Protein AF-A0A1W9XC74-F1 (afdb_monomer)

Foldseek 3Di:
DAEDPWQEEEEAALPQPDDPDPPDPSHSVVRVVVVVVCVVVPVVVHHRYYYDYFDFDDLVLQLVQADEVVGDVVADDRLLRRQLSQLLVQLVCCLVVVTVYYDYHGPDAALQAANYADYDDPSHRHHSNSSNVVCCCVPPVPLDDDDDDPPPDDSVRNCNRCLPPDDPDQDALQVLLVVLLVVQDPDDDDDDDCSDVQHVVLVVVSNVCSNVVHDSVPRGTVPDDD

Secondary structure (DSSP, 8-state):
--EEEEEEEEEEE--TT--S-TT-SS-THHHHHHHHHHHHTTGGGSEEEEEE---PPPHHHHHHH-EESS-HHHH--HHHHHHHHHHHHHHHHHHTTS-SEEEEEESS--TT--SEESS-BTTBSS-HHHHHHHHHHHHH----------SSS--HHHHHHHTTS-------HHHHHHHHHHH--S-------TT-TTTHHHHHHHHHHHHTT---TT---TT---

Mean predicted aligned error: 8.16 Å

Solvent-accessible surface area (backbone atoms only — not comparable to full-atom values): 12800 Å² tot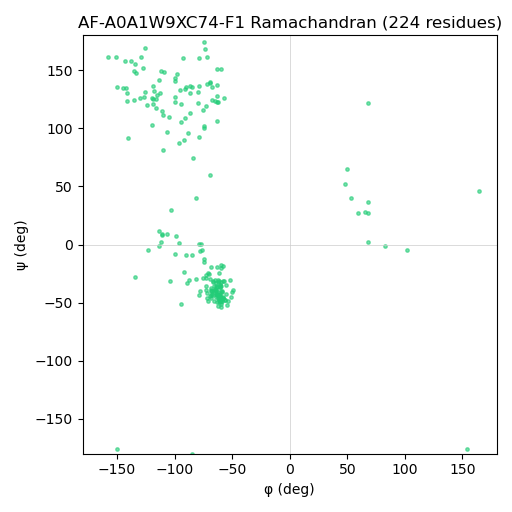al; per-residue (Å²): 132,59,66,50,96,54,32,32,34,36,22,72,36,45,31,90,92,56,65,91,45,101,83,42,90,72,44,39,62,71,45,45,56,52,53,50,49,44,55,75,72,41,50,73,71,25,48,44,42,44,82,49,77,53,40,70,54,54,74,66,47,49,52,74,58,34,53,39,50,89,36,62,71,80,50,50,54,73,42,46,33,35,18,25,8,17,39,31,41,37,54,47,35,38,76,72,64,76,20,77,40,59,45,58,51,51,25,58,52,17,47,39,16,38,34,68,24,78,48,71,35,91,76,2,46,50,31,27,66,55,32,24,49,56,48,41,31,73,77,69,65,54,85,80,82,88,84,85,83,80,63,96,61,64,47,57,6,50,42,61,60,47,54,80,58,86,82,88,70,91,77,52,16,44,59,50,13,50,52,41,47,73,67,63,58,96,73,87,82,89,64,85,78,80,66,50,77,79,38,47,72,32,32,53,49,15,37,52,26,24,68,70,73,41,91,40,90,82,52,62,37,86,92,64,80,134

pLDDT: mean 84.79, std 13.89, range [42.16, 98.19]

Sequence (226 aa):
MINAKYKTGLVFFPAFDWAISPTHPEREERLLYTQDQVSEEGLFDIEGITEFKPDLVLVQDIRRVHFCVPDVWDVTTESHFISAGGAKTIGMAVMDKQVDRGFALVRPPGHHAMRMVHGARGFCNINIEAVMIEFLRTAYGVDRVAIVDTDCHHGDGTQDIYWHDPDDMNFSAQGYAELTALLKPDIAVLEGGYAIEGALPYVNLGIILAMAGIDYSQVREPGYDP

Structure (mmCIF, N/CA/C/O backbone):
data_AF-A0A1W9XC74-F1
#
_entry.id   AF-A0A1W9XC74-F1
#
loop_
_atom_site.group_PDB
_atom_site.id
_atom_site.type_symbol
_atom_site.label_atom_id
_atom_site.label_alt_id
_atom_site.label_comp_id
_atom_site.label_asym_id
_atom_site.label_entity_id
_atom_site.label_seq_id
_atom_site.pdbx_PDB_ins_code
_atom_site.Cartn_x
_atom_site.Cartn_y
_atom_site.Cartn_z
_atom_site.occupancy
_atom_site.B_iso_or_equiv
_atom_site.auth_seq_id
_atom_site.auth_comp_id
_atom_site.auth_asym_id
_atom_site.auth_atom_id
_atom_site.pdbx_PDB_model_num
ATOM 1 N N . MET A 1 1 ? -1.135 -6.974 31.571 1.00 70.00 1 MET A N 1
ATOM 2 C CA . MET A 1 1 ? -0.756 -6.964 30.148 1.00 70.00 1 MET A CA 1
ATOM 3 C C . MET A 1 1 ? -1.727 -6.046 29.436 1.00 70.00 1 MET A C 1
ATOM 5 O O . MET A 1 1 ? -2.887 -6.001 29.836 1.00 70.00 1 MET A O 1
ATOM 9 N N . ILE A 1 2 ? -1.223 -5.216 28.525 1.00 89.38 2 ILE A N 1
ATOM 10 C CA . ILE A 1 2 ? -2.065 -4.354 27.692 1.00 89.38 2 ILE A CA 1
ATOM 11 C C . ILE A 1 2 ? -2.606 -5.244 26.578 1.00 89.38 2 ILE A C 1
ATOM 13 O O . ILE A 1 2 ? -1.832 -5.968 25.956 1.00 89.38 2 ILE A O 1
ATOM 17 N N . ASN A 1 3 ? -3.915 -5.188 26.345 1.00 92.19 3 ASN A N 1
ATOM 18 C CA . ASN A 1 3 ? -4.571 -5.991 25.320 1.00 92.19 3 ASN A CA 1
ATOM 19 C C . ASN A 1 3 ? -5.128 -5.052 24.254 1.00 92.19 3 ASN A C 1
ATOM 21 O O . ASN A 1 3 ? -5.839 -4.091 24.568 1.00 92.19 3 ASN A O 1
ATOM 25 N N . ALA A 1 4 ? -4.805 -5.325 22.994 1.00 91.25 4 ALA A N 1
ATOM 26 C CA . ALA A 1 4 ? -5.335 -4.577 21.872 1.00 91.25 4 ALA A CA 1
ATOM 27 C C . ALA A 1 4 ? -6.843 -4.834 21.739 1.00 91.25 4 ALA A C 1
ATOM 29 O O . ALA A 1 4 ? -7.310 -5.970 21.801 1.00 91.25 4 ALA A O 1
ATOM 30 N N . LYS A 1 5 ? -7.622 -3.768 21.516 1.00 93.25 5 LYS A N 1
ATOM 31 C CA . LYS A 1 5 ? -9.067 -3.883 21.245 1.00 93.25 5 LYS A CA 1
ATOM 32 C C . LYS A 1 5 ? -9.351 -4.678 19.963 1.00 93.25 5 LYS A C 1
ATOM 34 O O . LYS A 1 5 ? -10.380 -5.338 19.880 1.00 93.25 5 LYS A O 1
ATOM 39 N N . TYR A 1 6 ? -8.458 -4.571 18.982 1.00 92.62 6 TYR A N 1
ATOM 40 C CA . TYR A 1 6 ? -8.528 -5.259 17.698 1.00 92.62 6 TYR A CA 1
ATOM 41 C C . TYR A 1 6 ? -7.233 -6.030 17.488 1.00 92.62 6 TYR A C 1
ATOM 43 O O . TYR A 1 6 ? -6.149 -5.455 17.636 1.00 92.62 6 TYR A O 1
ATOM 51 N N . LYS A 1 7 ? -7.340 -7.303 17.109 1.00 94.81 7 LYS A N 1
ATOM 52 C CA . LYS A 1 7 ? -6.177 -8.092 16.711 1.00 94.81 7 LYS A CA 1
ATOM 53 C C . LYS A 1 7 ? -5.556 -7.449 15.478 1.00 94.81 7 LYS A C 1
ATOM 55 O O . LYS A 1 7 ? -6.249 -7.255 14.482 1.00 94.81 7 LYS A O 1
ATOM 60 N N . THR A 1 8 ? -4.283 -7.091 15.554 1.00 95.44 8 THR A N 1
ATOM 61 C CA . THR A 1 8 ? -3.596 -6.312 14.524 1.00 95.44 8 THR A CA 1
ATOM 62 C C . THR A 1 8 ? -2.365 -7.061 14.034 1.00 95.44 8 THR A C 1
ATOM 64 O O . THR A 1 8 ? -1.467 -7.370 14.815 1.00 95.44 8 THR A O 1
ATOM 67 N N . GLY A 1 9 ? -2.336 -7.358 12.737 1.00 94.44 9 GLY A N 1
ATOM 68 C CA . GLY A 1 9 ? -1.195 -7.974 12.067 1.00 94.44 9 GLY A CA 1
ATOM 69 C C . GLY A 1 9 ? -0.237 -6.926 11.517 1.00 94.44 9 GLY A C 1
ATOM 70 O O . GLY A 1 9 ? -0.678 -5.962 10.897 1.00 94.44 9 GLY A O 1
ATOM 71 N N . LEU A 1 10 ? 1.064 -7.119 11.705 1.00 95.81 10 LEU A N 1
ATOM 72 C CA . LEU A 1 10 ? 2.104 -6.267 11.133 1.00 95.81 10 LEU A CA 1
ATOM 73 C C . LEU A 1 10 ? 2.994 -7.089 10.203 1.00 95.81 10 LEU A C 1
ATOM 75 O O . LEU A 1 10 ? 3.395 -8.192 10.561 1.00 95.81 10 LEU A O 1
ATOM 79 N N . VAL A 1 11 ? 3.336 -6.555 9.035 1.00 94.62 11 VAL A N 1
ATOM 80 C CA . VAL A 1 11 ? 4.409 -7.093 8.185 1.00 94.62 11 VAL A CA 1
ATOM 81 C C . VAL A 1 11 ? 5.483 -6.031 8.050 1.00 94.62 11 VAL A C 1
ATOM 83 O O . VAL A 1 11 ? 5.168 -4.888 7.735 1.00 94.62 11 VAL A O 1
ATOM 86 N N . PHE A 1 12 ? 6.740 -6.423 8.244 1.00 92.88 12 PHE A N 1
ATOM 87 C CA . PHE A 1 12 ? 7.902 -5.573 8.007 1.00 92.88 12 PHE A CA 1
ATOM 88 C C . PHE A 1 12 ? 8.750 -6.164 6.889 1.00 92.88 12 PHE A C 1
ATOM 90 O O . PHE A 1 12 ? 9.182 -7.316 6.965 1.00 92.88 12 PHE A O 1
ATOM 97 N N . PHE A 1 13 ? 9.019 -5.363 5.866 1.00 93.19 13 PHE A N 1
ATOM 98 C CA . PHE A 1 13 ? 9.987 -5.704 4.836 1.00 93.19 13 PHE A CA 1
ATOM 99 C C . PHE A 1 13 ? 10.792 -4.465 4.424 1.00 93.19 13 PHE A C 1
ATOM 101 O O . PHE A 1 13 ? 10.378 -3.724 3.532 1.00 93.19 13 PHE A O 1
ATOM 108 N N . PRO A 1 14 ? 11.948 -4.223 5.066 1.00 86.44 14 PRO A N 1
ATOM 109 C CA . PRO A 1 14 ? 12.777 -3.061 4.785 1.00 86.44 14 PRO A CA 1
ATOM 110 C C . PRO A 1 14 ? 13.590 -3.173 3.494 1.00 86.44 14 PRO A C 1
ATOM 112 O O . PRO A 1 14 ? 14.225 -2.187 3.171 1.00 86.44 14 PRO A O 1
ATOM 115 N N . ALA A 1 15 ? 13.591 -4.296 2.760 1.00 86.12 15 ALA A N 1
ATOM 116 C CA . ALA A 1 15 ? 14.306 -4.469 1.482 1.00 86.12 15 ALA A CA 1
ATOM 117 C C . ALA A 1 15 ? 15.791 -4.041 1.492 1.00 86.12 15 ALA A C 1
ATOM 119 O O . ALA A 1 15 ? 16.183 -3.109 0.791 1.00 86.12 15 ALA A O 1
ATOM 120 N N . PHE A 1 16 ? 16.626 -4.729 2.278 1.00 81.12 16 PHE A N 1
ATOM 121 C CA . PHE A 1 16 ? 18.070 -4.446 2.393 1.00 81.12 16 PHE A CA 1
ATOM 122 C C . PHE A 1 16 ? 18.867 -4.636 1.091 1.00 81.12 16 PHE A C 1
ATOM 124 O O . PHE A 1 16 ? 19.996 -4.173 0.973 1.00 81.12 16 PHE A O 1
ATOM 131 N N . ASP A 1 17 ? 18.314 -5.377 0.137 1.00 81.06 17 ASP A N 1
ATOM 132 C CA . ASP A 1 17 ? 18.935 -5.718 -1.141 1.00 81.06 17 ASP A CA 1
ATOM 133 C C . ASP A 1 17 ? 18.512 -4.781 -2.284 1.00 81.06 17 ASP A C 1
ATOM 135 O O . ASP A 1 17 ? 18.956 -4.949 -3.422 1.00 81.06 17 ASP A O 1
ATOM 139 N N . TRP A 1 18 ? 17.682 -3.777 -1.992 1.00 86.75 18 TRP A N 1
ATOM 140 C CA . TRP A 1 18 ? 17.203 -2.808 -2.968 1.00 86.75 18 TRP A CA 1
ATOM 141 C C . TRP A 1 18 ? 17.616 -1.390 -2.594 1.00 86.75 18 TRP A C 1
ATOM 143 O O . TRP A 1 18 ? 17.295 -0.875 -1.523 1.00 86.75 18 TRP A O 1
ATOM 153 N N . ALA A 1 19 ? 18.271 -0.727 -3.543 1.00 86.25 19 ALA A N 1
ATOM 154 C CA . ALA A 1 19 ? 18.540 0.698 -3.503 1.00 86.25 19 ALA A CA 1
ATOM 155 C C . ALA A 1 19 ? 18.592 1.244 -4.933 1.00 86.25 19 ALA A C 1
ATOM 157 O O . ALA A 1 19 ? 19.239 0.662 -5.804 1.00 86.25 19 ALA A O 1
ATOM 158 N N . ILE A 1 20 ? 17.950 2.391 -5.173 1.00 83.69 20 ILE A N 1
ATOM 159 C CA . ILE A 1 20 ? 18.051 3.102 -6.460 1.00 83.69 20 ILE A CA 1
ATOM 160 C C . ILE A 1 20 ? 19.466 3.675 -6.631 1.00 83.69 20 ILE A C 1
ATOM 162 O O . ILE A 1 20 ? 20.072 3.572 -7.696 1.00 83.69 20 ILE A O 1
ATOM 166 N N . SER A 1 21 ? 20.002 4.284 -5.571 1.00 86.19 21 SER A N 1
ATOM 167 C CA . SER A 1 21 ? 21.399 4.709 -5.466 1.00 86.19 21 SER A CA 1
ATOM 168 C C . SER A 1 21 ? 21.799 4.859 -3.990 1.00 86.19 21 SER A C 1
ATOM 170 O O . SER A 1 21 ? 20.916 5.010 -3.143 1.00 86.19 21 SER A O 1
ATOM 172 N N . PRO A 1 22 ? 23.105 4.874 -3.651 1.00 85.25 22 PRO A N 1
ATOM 173 C CA . PRO A 1 22 ? 23.558 4.942 -2.254 1.00 85.25 22 PRO A CA 1
ATOM 174 C C . PRO A 1 22 ? 23.107 6.185 -1.471 1.00 85.25 22 PRO A C 1
ATOM 176 O O . PRO A 1 22 ? 23.146 6.186 -0.247 1.00 85.25 22 PRO A O 1
ATOM 179 N N . THR A 1 23 ? 22.723 7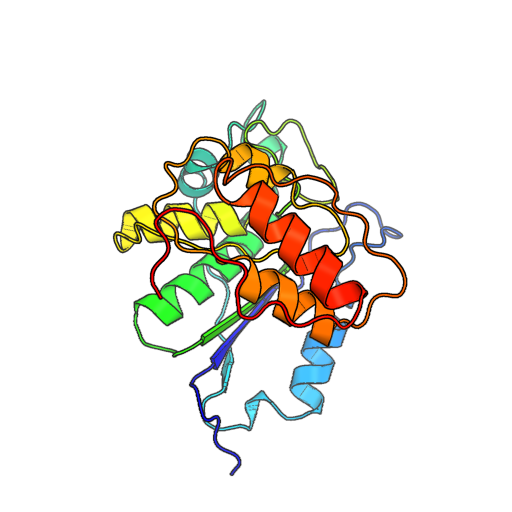.265 -2.157 1.00 88.06 23 THR A N 1
ATOM 180 C CA . THR A 1 23 ? 22.282 8.527 -1.536 1.00 88.06 23 THR A CA 1
ATOM 181 C C . THR A 1 23 ? 20.806 8.819 -1.795 1.00 88.06 23 THR A C 1
ATOM 183 O O . THR A 1 23 ? 20.360 9.951 -1.607 1.00 88.06 23 THR A O 1
ATOM 186 N N . HIS A 1 24 ? 20.061 7.844 -2.311 1.00 90.44 24 HIS A N 1
ATOM 187 C CA . HIS A 1 24 ? 18.660 8.023 -2.650 1.00 90.44 24 HIS A CA 1
ATOM 188 C C . HIS A 1 24 ? 17.808 8.180 -1.371 1.00 90.44 24 HIS A C 1
ATOM 190 O O . HIS A 1 24 ? 18.064 7.485 -0.388 1.00 90.44 24 HIS A O 1
ATOM 196 N N . PRO A 1 25 ? 16.798 9.075 -1.339 1.00 88.62 25 PRO A N 1
ATOM 197 C CA . PRO A 1 25 ? 15.960 9.264 -0.150 1.00 88.62 25 PRO A CA 1
ATOM 198 C C . PRO A 1 25 ? 15.119 8.028 0.199 1.00 88.62 25 PRO A C 1
ATOM 200 O O . PRO A 1 25 ? 14.843 7.791 1.370 1.00 88.62 25 PRO A O 1
ATOM 203 N N . GLU A 1 26 ? 14.726 7.236 -0.801 1.00 87.75 26 GLU A N 1
ATOM 204 C CA . GLU A 1 26 ? 14.087 5.925 -0.624 1.00 87.75 26 GLU A CA 1
ATOM 205 C C . GLU A 1 26 ? 15.171 4.873 -0.297 1.00 87.75 26 GLU A C 1
ATOM 207 O O . GLU A 1 26 ? 15.799 4.339 -1.213 1.00 87.75 26 GLU A O 1
ATOM 212 N N . ARG A 1 27 ? 15.432 4.645 0.998 1.00 88.88 27 ARG A N 1
ATOM 213 C CA . ARG A 1 27 ? 16.508 3.791 1.549 1.00 88.88 27 ARG A CA 1
ATOM 214 C C . ARG A 1 27 ? 16.016 2.947 2.731 1.00 88.88 27 ARG A C 1
ATOM 216 O O . ARG A 1 27 ? 15.013 3.317 3.351 1.00 88.88 27 ARG A O 1
ATOM 223 N N . GLU A 1 28 ? 16.689 1.836 3.050 1.00 85.44 28 GLU A N 1
ATOM 224 C CA . GLU A 1 28 ? 16.195 0.858 4.038 1.00 85.44 28 GLU A CA 1
ATOM 225 C C . GLU A 1 28 ? 15.952 1.439 5.429 1.00 85.44 28 GLU A C 1
ATOM 227 O O . GLU A 1 28 ? 15.006 1.039 6.113 1.00 85.44 28 GLU A O 1
ATOM 232 N N . GLU A 1 29 ? 16.725 2.449 5.826 1.00 87.38 29 GLU A N 1
ATOM 233 C CA . GLU A 1 29 ? 16.638 3.043 7.153 1.00 87.38 29 GLU A CA 1
ATOM 234 C C . GLU A 1 29 ? 15.269 3.669 7.431 1.00 87.38 29 GLU A C 1
ATOM 236 O O . GLU A 1 29 ? 14.851 3.724 8.584 1.00 87.38 29 GLU A O 1
ATOM 241 N N . ARG A 1 30 ? 14.518 4.066 6.391 1.00 83.44 30 ARG A N 1
ATOM 242 C CA . ARG A 1 30 ? 13.142 4.566 6.546 1.00 83.44 30 ARG A CA 1
ATOM 243 C C . ARG A 1 30 ? 12.250 3.572 7.291 1.00 83.44 30 ARG A C 1
ATOM 245 O O . ARG A 1 30 ? 11.471 3.981 8.149 1.00 83.44 30 ARG A O 1
ATOM 252 N N . LEU A 1 31 ? 12.366 2.283 6.966 1.00 85.81 31 LEU A N 1
ATOM 253 C CA . LEU A 1 31 ? 11.579 1.227 7.602 1.00 85.81 31 LEU A CA 1
ATOM 254 C C . LEU A 1 31 ? 12.267 0.661 8.837 1.00 85.81 31 LEU A C 1
ATOM 256 O O . LEU A 1 31 ? 11.568 0.331 9.792 1.00 85.81 31 LEU A O 1
ATOM 260 N N . LEU A 1 32 ? 13.603 0.598 8.855 1.00 86.06 32 LEU A N 1
ATOM 261 C CA . LEU A 1 32 ? 14.338 0.125 10.032 1.00 86.06 32 LEU A CA 1
ATOM 262 C C . LEU A 1 32 ? 14.068 1.002 11.248 1.00 86.06 32 LEU A C 1
ATOM 264 O O . LEU A 1 32 ? 13.723 0.471 12.292 1.00 86.06 32 LEU A O 1
ATOM 268 N N . TYR A 1 33 ? 14.080 2.330 11.098 1.00 87.25 33 TYR A N 1
ATOM 269 C CA . TYR A 1 33 ? 13.757 3.223 12.213 1.00 87.25 33 TYR A CA 1
ATOM 270 C C . TYR A 1 33 ? 12.338 3.009 12.745 1.00 87.25 33 TYR A C 1
ATOM 272 O O . TYR A 1 33 ? 12.108 3.104 13.945 1.00 87.25 33 TYR A O 1
ATOM 280 N N . THR A 1 34 ? 11.381 2.685 11.872 1.00 85.31 34 THR A N 1
ATOM 281 C CA . THR A 1 34 ? 10.015 2.369 12.313 1.00 85.31 34 THR A CA 1
ATOM 282 C C . THR A 1 34 ? 9.958 1.009 13.006 1.00 85.31 34 THR A C 1
ATOM 284 O O . THR A 1 34 ? 9.295 0.881 14.030 1.00 85.31 34 THR A O 1
ATOM 287 N N . GLN A 1 35 ? 10.653 -0.003 12.485 1.00 88.00 35 GLN A N 1
ATOM 288 C CA . GLN A 1 35 ? 10.718 -1.328 13.101 1.00 88.00 35 GLN A CA 1
ATOM 289 C C . GLN A 1 35 ? 11.391 -1.288 14.480 1.00 88.00 35 GLN A C 1
ATOM 291 O O . GLN A 1 35 ? 10.886 -1.903 15.424 1.00 88.00 35 GLN A O 1
ATOM 296 N N . ASP A 1 36 ? 12.484 -0.535 14.602 1.00 89.12 36 ASP A N 1
ATOM 297 C CA . ASP A 1 36 ? 13.186 -0.302 15.861 1.00 89.12 36 ASP A CA 1
ATO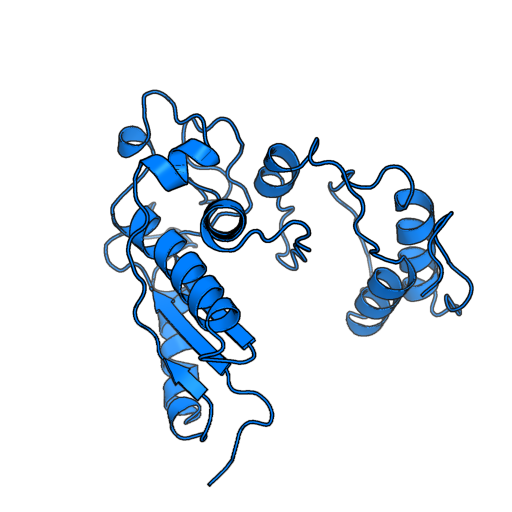M 298 C C . ASP A 1 36 ? 12.258 0.406 16.849 1.00 89.12 36 ASP A C 1
ATOM 300 O O . ASP A 1 36 ? 12.044 -0.110 17.940 1.00 89.12 36 ASP A O 1
ATOM 304 N N . GLN A 1 37 ? 11.589 1.492 16.441 1.00 91.69 37 GLN A N 1
ATOM 305 C CA . GLN A 1 37 ? 10.632 2.199 17.298 1.00 91.69 37 GLN A CA 1
ATOM 306 C C . GLN A 1 37 ? 9.493 1.285 17.777 1.00 91.69 37 GLN A C 1
ATOM 308 O O . GLN A 1 37 ? 9.151 1.288 18.955 1.00 91.69 37 GLN A O 1
ATOM 313 N N . VAL A 1 38 ? 8.900 0.482 16.887 1.00 90.12 38 VAL A N 1
ATOM 314 C CA . VAL A 1 38 ? 7.829 -0.471 17.243 1.00 90.12 38 VAL A CA 1
ATOM 315 C C . VAL A 1 38 ? 8.323 -1.476 18.287 1.00 90.12 38 VAL A C 1
ATOM 317 O O . VAL A 1 38 ? 7.590 -1.812 19.220 1.00 90.12 38 VAL A O 1
ATOM 320 N N . SER A 1 39 ? 9.563 -1.941 18.143 1.00 90.00 39 SER A N 1
ATOM 321 C CA . SER A 1 39 ? 10.177 -2.893 19.068 1.00 90.00 39 SER A CA 1
ATOM 322 C C . SER A 1 39 ? 10.513 -2.244 20.413 1.00 90.00 39 SER A C 1
ATOM 324 O O . SER A 1 39 ? 10.193 -2.806 21.457 1.00 90.00 39 SER A O 1
ATOM 326 N N . GLU A 1 40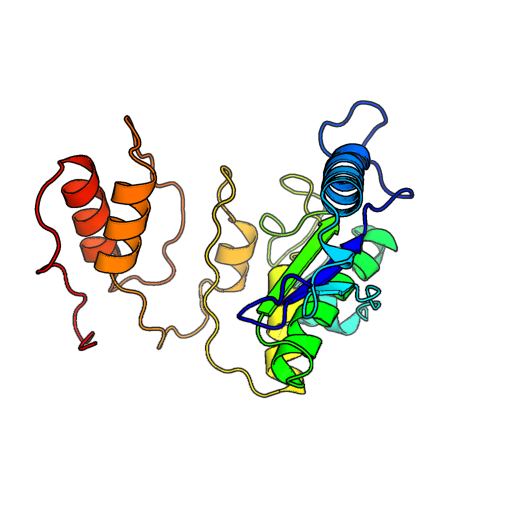 ? 11.116 -1.055 20.401 1.00 93.00 40 GLU A N 1
ATOM 327 C CA . GLU A 1 40 ? 11.524 -0.308 21.597 1.00 93.00 40 GLU A CA 1
ATOM 328 C C . GLU A 1 40 ? 10.331 0.157 22.441 1.00 93.00 40 GLU A C 1
ATOM 330 O O . GLU A 1 40 ? 10.393 0.123 23.669 1.00 93.00 40 GLU A O 1
ATOM 335 N N . GLU A 1 41 ? 9.218 0.520 21.800 1.00 93.06 41 GLU A N 1
ATOM 336 C CA . GLU A 1 41 ? 7.961 0.881 22.471 1.00 93.06 41 GLU A CA 1
ATOM 337 C C . GLU A 1 41 ? 7.171 -0.347 22.974 1.00 93.06 41 GLU A C 1
ATOM 339 O O . GLU A 1 41 ? 6.084 -0.206 23.539 1.00 93.06 41 GLU A O 1
ATOM 344 N N . GLY A 1 42 ? 7.691 -1.565 22.775 1.00 92.19 42 GLY A N 1
ATOM 345 C CA . GLY A 1 42 ? 7.093 -2.800 23.286 1.00 92.19 42 GLY A CA 1
ATOM 346 C C . GLY A 1 42 ? 5.764 -3.166 22.623 1.00 92.19 42 GLY A C 1
ATOM 347 O O . GLY A 1 42 ? 4.933 -3.837 23.236 1.00 92.19 42 GLY A O 1
ATOM 348 N N . LEU A 1 43 ? 5.519 -2.749 21.372 1.00 92.62 43 LEU A N 1
ATOM 349 C CA . LEU A 1 43 ? 4.250 -3.049 20.690 1.00 92.62 43 LEU A CA 1
ATOM 350 C C . LEU A 1 43 ? 4.026 -4.557 20.527 1.00 92.62 43 LEU A C 1
ATOM 352 O O . LEU A 1 43 ? 2.884 -5.007 20.571 1.00 92.62 43 LEU A O 1
ATOM 356 N N . PHE A 1 44 ? 5.092 -5.344 20.378 1.00 91.38 44 PHE A N 1
ATOM 357 C CA . PHE A 1 44 ? 5.000 -6.805 20.291 1.00 91.38 44 PHE A CA 1
ATOM 358 C C . PHE A 1 44 ? 4.715 -7.491 21.636 1.00 91.38 44 PHE A C 1
ATOM 360 O O . PHE A 1 44 ? 4.330 -8.659 21.645 1.00 91.38 44 PHE A O 1
ATOM 367 N N . ASP A 1 45 ? 4.834 -6.773 22.755 1.00 93.19 45 ASP A N 1
ATOM 368 C CA . ASP A 1 45 ? 4.447 -7.269 24.080 1.00 93.19 45 ASP A CA 1
ATOM 369 C C . ASP A 1 45 ? 2.944 -7.063 24.364 1.00 93.19 45 ASP A C 1
ATOM 371 O O . ASP A 1 45 ? 2.414 -7.554 25.367 1.00 93.19 45 ASP A O 1
ATOM 375 N N . ILE A 1 46 ? 2.235 -6.329 23.495 1.00 95.06 46 ILE A N 1
ATOM 376 C CA . ILE A 1 46 ? 0.790 -6.097 23.592 1.00 95.06 46 ILE A CA 1
ATOM 377 C C . ILE A 1 46 ? 0.044 -7.325 23.063 1.00 95.06 46 ILE A C 1
ATOM 379 O O . ILE A 1 46 ? 0.151 -7.692 21.891 1.00 95.06 46 ILE A O 1
ATOM 383 N N . GLU A 1 47 ? -0.797 -7.929 23.907 1.00 95.19 47 GLU A N 1
ATOM 384 C CA . GLU A 1 47 ? -1.608 -9.079 23.506 1.00 95.19 47 GLU A CA 1
ATOM 385 C C . GLU A 1 47 ? -2.580 -8.665 22.390 1.00 95.19 47 GLU A C 1
ATOM 387 O O . GLU A 1 47 ? -3.395 -7.753 22.554 1.00 95.19 47 GLU A O 1
ATOM 392 N N . GLY A 1 48 ? -2.499 -9.347 21.247 1.00 93.12 48 GLY A N 1
ATOM 393 C CA . GLY A 1 48 ? -3.303 -9.051 20.062 1.00 93.12 48 GLY A CA 1
ATOM 394 C C . GLY A 1 48 ? -2.563 -8.287 18.963 1.00 93.12 48 GLY A C 1
ATOM 395 O O . GLY A 1 48 ? -3.140 -8.124 17.892 1.00 93.12 48 GLY A O 1
ATOM 396 N N . ILE A 1 49 ? -1.310 -7.867 19.166 1.00 95.38 49 ILE A N 1
ATOM 397 C CA . ILE A 1 49 ? -0.423 -7.446 18.072 1.00 95.38 49 ILE A CA 1
ATOM 398 C C . ILE A 1 49 ? 0.446 -8.639 17.666 1.00 95.38 49 ILE A C 1
ATOM 400 O O . ILE A 1 49 ? 0.968 -9.360 18.512 1.00 95.38 49 ILE A O 1
ATOM 404 N N . THR A 1 50 ? 0.556 -8.915 16.368 1.00 94.94 50 THR A N 1
ATOM 405 C CA . THR A 1 50 ? 1.314 -10.073 15.868 1.00 94.94 50 THR A CA 1
ATOM 406 C C . THR A 1 50 ? 2.059 -9.722 14.592 1.00 94.94 50 THR A C 1
ATOM 408 O O . THR A 1 50 ? 1.496 -9.116 13.683 1.00 94.94 50 THR A O 1
ATOM 411 N N . GLU A 1 51 ? 3.327 -10.115 14.517 1.00 95.75 51 GLU A N 1
ATOM 412 C CA . GLU A 1 51 ? 4.136 -9.977 13.308 1.00 95.75 51 GLU A CA 1
ATOM 413 C C . GLU A 1 51 ? 3.918 -11.174 12.369 1.00 95.75 51 GLU A C 1
ATOM 415 O O . GLU A 1 51 ? 3.951 -12.331 12.794 1.00 95.75 51 GLU A O 1
ATOM 420 N N . PHE A 1 52 ? 3.749 -10.895 11.080 1.00 96.19 52 PHE A N 1
ATOM 421 C CA . PHE A 1 52 ? 3.720 -11.869 9.997 1.00 96.19 52 PHE A CA 1
ATOM 422 C C . PHE A 1 52 ? 4.950 -11.693 9.110 1.00 96.19 52 PHE A C 1
ATOM 424 O O . PHE A 1 52 ? 5.461 -10.587 8.925 1.00 96.19 52 PHE A O 1
ATOM 431 N N . LYS A 1 53 ? 5.416 -12.795 8.517 1.00 96.25 53 LYS A N 1
ATOM 432 C CA . LYS A 1 53 ? 6.472 -12.743 7.503 1.00 96.25 53 LYS A CA 1
ATOM 433 C C . LYS A 1 53 ? 5.861 -12.505 6.121 1.00 96.25 53 LYS A C 1
ATOM 435 O O . LYS A 1 53 ? 4.839 -13.124 5.816 1.00 96.25 53 LYS A O 1
ATOM 440 N N . PRO A 1 54 ? 6.452 -11.615 5.304 1.00 94.94 54 PRO A N 1
ATOM 441 C CA . PRO A 1 54 ? 5.966 -11.388 3.953 1.00 94.94 54 PRO A CA 1
ATOM 442 C C . PRO A 1 54 ? 6.112 -12.675 3.138 1.00 94.94 54 PRO A C 1
ATOM 444 O O . PRO A 1 54 ? 7.124 -13.371 3.234 1.00 94.94 54 PRO A O 1
ATOM 447 N N . ASP A 1 55 ? 5.087 -12.990 2.357 1.00 93.56 55 ASP A N 1
ATOM 448 C CA . ASP A 1 55 ? 5.171 -14.019 1.326 1.00 93.56 55 ASP A CA 1
ATOM 449 C C . ASP A 1 55 ? 5.750 -13.403 0.038 1.00 93.56 55 ASP A C 1
ATOM 451 O O . ASP A 1 55 ? 6.048 -12.210 -0.016 1.00 93.56 55 ASP A O 1
ATOM 455 N N . LEU A 1 56 ? 5.899 -14.199 -1.016 1.00 95.81 56 LEU A N 1
ATOM 456 C CA . LEU A 1 56 ? 6.213 -13.733 -2.363 1.00 95.81 56 LEU A CA 1
ATOM 457 C C . LEU A 1 56 ? 4.938 -13.683 -3.206 1.00 95.81 56 LEU A C 1
ATOM 459 O O . LEU A 1 56 ? 4.084 -14.572 -3.135 1.00 95.81 56 LEU A O 1
ATOM 463 N N . VAL A 1 57 ? 4.790 -12.659 -4.044 1.00 97.38 57 VAL A N 1
ATOM 464 C CA . VAL A 1 57 ? 3.835 -12.741 -5.163 1.00 97.38 57 VAL A CA 1
ATOM 465 C C . VAL A 1 57 ? 4.430 -13.554 -6.308 1.00 97.38 57 VAL A C 1
ATOM 467 O O . VAL A 1 57 ? 5.640 -13.744 -6.403 1.00 97.38 57 VAL A O 1
ATOM 470 N N . LEU A 1 58 ? 3.576 -14.048 -7.194 1.00 97.44 58 LEU A N 1
ATOM 471 C CA . LEU A 1 58 ? 3.986 -14.677 -8.441 1.00 97.44 58 LEU A CA 1
ATOM 472 C C . LEU A 1 58 ? 4.016 -13.644 -9.571 1.00 97.44 58 LEU A C 1
ATOM 474 O O . LEU A 1 58 ? 3.327 -12.624 -9.539 1.00 97.44 58 LEU A O 1
ATOM 478 N N . VAL A 1 59 ? 4.743 -13.952 -10.647 1.00 97.69 59 VAL A N 1
ATOM 479 C CA . VAL A 1 59 ? 4.741 -13.132 -11.875 1.00 97.69 59 VAL A CA 1
ATOM 480 C C . VAL A 1 59 ? 3.320 -12.946 -12.415 1.00 97.69 59 VAL A C 1
ATOM 482 O O . VAL A 1 59 ? 2.987 -11.894 -12.953 1.00 97.69 59 VAL A O 1
ATOM 485 N N . GLN A 1 60 ? 2.466 -13.963 -12.276 1.00 97.06 60 GLN A N 1
ATOM 486 C CA . GLN A 1 60 ? 1.067 -13.898 -12.684 1.00 97.06 60 GLN A CA 1
ATOM 487 C C . GLN A 1 60 ? 0.285 -12.851 -11.890 1.00 97.06 60 GLN A C 1
ATOM 489 O O . GLN A 1 60 ? -0.558 -12.189 -12.483 1.00 97.06 60 GLN A O 1
ATOM 494 N N . ASP A 1 61 ? 0.574 -12.674 -10.599 1.00 97.62 61 ASP A N 1
ATOM 495 C CA . ASP A 1 61 ? -0.101 -11.674 -9.769 1.00 97.62 61 ASP A CA 1
ATOM 496 C C . ASP A 1 61 ? 0.252 -10.260 -10.247 1.00 97.62 61 ASP A C 1
ATOM 498 O O . ASP A 1 61 ? -0.639 -9.443 -10.462 1.00 97.62 61 ASP A O 1
ATOM 502 N N . ILE A 1 62 ? 1.533 -10.009 -10.549 1.00 97.94 62 ILE A N 1
ATOM 503 C CA . ILE A 1 62 ? 1.980 -8.738 -11.140 1.00 97.94 62 ILE A CA 1
ATOM 504 C C . ILE A 1 62 ? 1.318 -8.514 -12.503 1.00 97.94 62 ILE A C 1
ATOM 506 O O . ILE A 1 62 ? 0.831 -7.422 -12.769 1.00 97.94 62 ILE A O 1
ATOM 510 N N . ARG A 1 63 ? 1.239 -9.542 -13.357 1.00 97.50 63 ARG A N 1
ATOM 511 C CA . ARG A 1 63 ? 0.636 -9.449 -14.701 1.00 97.50 63 ARG A CA 1
ATOM 512 C C . ARG A 1 63 ? -0.879 -9.246 -14.710 1.00 97.50 63 ARG A C 1
ATOM 514 O O . ARG A 1 63 ? -1.404 -8.831 -15.739 1.00 97.50 63 ARG A O 1
ATOM 521 N N . ARG A 1 64 ? -1.592 -9.542 -13.616 1.00 95.19 64 ARG A N 1
ATOM 522 C CA . ARG A 1 64 ? -3.011 -9.155 -13.488 1.00 95.19 64 ARG A CA 1
ATOM 523 C C . ARG A 1 64 ? -3.161 -7.641 -13.409 1.00 95.19 64 ARG A C 1
ATOM 525 O O . ARG A 1 64 ? -4.150 -7.096 -13.887 1.00 95.19 64 ARG A O 1
ATOM 532 N N . VAL A 1 65 ? -2.164 -6.975 -12.832 1.00 95.94 65 VAL A N 1
ATOM 533 C CA . VAL A 1 65 ? -2.164 -5.529 -12.662 1.00 95.94 65 VAL A CA 1
ATOM 534 C C . VAL A 1 65 ? -1.433 -4.844 -13.805 1.00 95.94 65 VAL A C 1
ATOM 536 O O . VAL A 1 65 ? -2.001 -3.956 -14.416 1.00 95.94 65 VAL A O 1
ATOM 539 N N . HIS A 1 66 ? -0.211 -5.241 -14.137 1.00 97.62 66 HIS A N 1
ATOM 540 C CA . HIS A 1 66 ? 0.672 -4.460 -14.998 1.00 97.62 66 HIS A CA 1
ATOM 541 C C . HIS A 1 66 ? 0.970 -5.126 -16.340 1.00 97.62 66 HIS A C 1
ATOM 543 O O . HIS A 1 66 ? 1.263 -6.321 -16.428 1.00 97.62 66 HIS A O 1
ATOM 549 N N . PHE A 1 67 ? 1.033 -4.297 -17.379 1.00 97.31 67 PHE A N 1
ATOM 550 C CA . PHE A 1 67 ? 1.741 -4.581 -18.620 1.00 97.31 67 PHE A CA 1
ATOM 551 C C . PHE A 1 67 ? 3.172 -4.038 -18.504 1.00 97.31 67 PHE A C 1
ATOM 553 O O . PHE A 1 67 ? 3.443 -2.877 -18.811 1.00 97.31 67 PHE A O 1
ATOM 560 N N . CYS A 1 68 ? 4.086 -4.872 -18.008 1.00 97.75 68 CYS A N 1
ATOM 561 C CA . CYS A 1 68 ? 5.509 -4.543 -17.916 1.00 97.75 68 CYS A CA 1
ATOM 562 C C . CYS A 1 68 ? 6.196 -4.711 -19.274 1.00 97.75 68 CYS A C 1
ATOM 564 O O . CYS A 1 68 ? 5.969 -5.709 -19.960 1.00 97.75 68 CYS A O 1
ATOM 566 N N . VAL A 1 69 ? 7.046 -3.754 -19.639 1.00 96.12 69 VAL A N 1
ATOM 567 C CA . VAL A 1 69 ? 7.769 -3.730 -20.912 1.00 96.12 69 VAL A CA 1
ATOM 568 C C . VAL A 1 69 ? 9.270 -3.566 -20.641 1.00 96.12 69 VAL A C 1
ATOM 570 O O . VAL A 1 69 ? 9.638 -2.587 -19.988 1.00 96.12 69 VAL A O 1
ATOM 573 N N . PRO A 1 70 ? 10.144 -4.439 -21.183 1.00 95.25 70 PRO A N 1
ATOM 574 C CA . PRO A 1 70 ? 9.840 -5.582 -22.057 1.00 95.25 70 PRO A CA 1
ATOM 575 C C . PRO A 1 70 ? 9.086 -6.715 -21.356 1.00 95.25 70 PRO A C 1
ATOM 577 O O . PRO A 1 70 ? 8.158 -7.272 -21.943 1.00 95.25 70 PRO A O 1
ATOM 580 N N . ASP A 1 71 ? 9.442 -7.016 -20.109 1.00 96.38 71 ASP A N 1
ATOM 581 C CA . ASP A 1 71 ? 8.696 -7.927 -19.250 1.00 96.38 71 ASP A CA 1
ATOM 582 C C . ASP A 1 71 ? 8.824 -7.569 -17.756 1.00 96.38 71 ASP A C 1
ATOM 584 O O . ASP A 1 71 ? 9.354 -6.525 -17.382 1.00 96.38 71 ASP A O 1
ATOM 588 N N . VAL A 1 72 ? 8.246 -8.404 -16.885 1.00 97.12 72 VAL A N 1
ATOM 589 C CA . VAL A 1 72 ? 8.200 -8.168 -15.432 1.00 97.12 72 VAL A CA 1
ATOM 590 C C . VAL A 1 72 ? 9.601 -8.135 -14.825 1.00 97.12 72 VAL A C 1
ATOM 592 O O . VAL A 1 72 ? 9.866 -7.297 -13.968 1.00 97.12 72 VAL A O 1
ATOM 595 N N . TRP A 1 73 ? 10.502 -9.017 -15.251 1.00 96.12 73 TRP A N 1
ATOM 596 C CA . TRP A 1 73 ? 11.834 -9.148 -14.663 1.00 96.12 73 TRP A CA 1
ATOM 597 C C . TRP A 1 73 ? 12.751 -7.986 -15.035 1.00 96.12 73 TRP A C 1
ATOM 599 O O . TRP A 1 73 ? 13.643 -7.653 -14.264 1.00 96.12 73 TRP A O 1
ATOM 609 N N . ASP A 1 74 ? 12.505 -7.332 -16.169 1.00 95.50 74 ASP A N 1
ATOM 610 C CA . ASP A 1 74 ? 13.261 -6.143 -16.573 1.00 95.50 74 ASP A CA 1
ATOM 611 C C . ASP A 1 74 ? 12.968 -4.917 -15.701 1.00 95.50 74 ASP A C 1
ATOM 613 O O . ASP A 1 74 ? 13.790 -4.005 -15.605 1.00 95.50 74 ASP A O 1
ATOM 617 N N . VAL A 1 75 ? 11.789 -4.872 -15.076 1.00 94.69 75 VAL A N 1
ATOM 618 C CA . VAL A 1 75 ? 11.348 -3.727 -14.268 1.00 94.69 75 VAL A CA 1
ATOM 619 C C . VAL A 1 75 ? 11.227 -4.058 -12.785 1.00 94.69 75 VAL A C 1
ATOM 621 O O . VAL A 1 75 ? 10.911 -3.169 -12.003 1.00 94.69 75 VAL A O 1
ATOM 624 N N . THR A 1 76 ? 11.486 -5.294 -12.358 1.00 95.62 76 THR A N 1
ATOM 625 C CA . THR A 1 76 ? 11.361 -5.708 -10.951 1.00 95.62 76 THR A CA 1
ATOM 626 C C . THR A 1 76 ? 12.606 -6.422 -10.436 1.00 95.62 76 THR A C 1
ATOM 628 O O . THR A 1 76 ? 13.439 -6.920 -11.183 1.00 95.62 76 THR A O 1
ATOM 631 N N . THR A 1 77 ? 12.722 -6.469 -9.114 1.00 94.94 77 THR A N 1
ATOM 632 C CA . THR A 1 77 ? 13.724 -7.235 -8.359 1.00 94.94 77 THR A CA 1
ATOM 633 C C . THR A 1 77 ? 12.995 -8.116 -7.354 1.00 94.94 77 THR A C 1
ATOM 635 O O . THR A 1 77 ? 11.810 -7.893 -7.104 1.00 94.94 77 THR A O 1
ATOM 638 N N . GLU A 1 78 ? 13.693 -9.056 -6.717 1.00 95.31 78 GLU A N 1
ATOM 639 C CA . GLU A 1 78 ? 13.132 -9.896 -5.648 1.00 95.31 78 GLU A CA 1
ATOM 640 C C . GLU A 1 78 ? 12.419 -9.070 -4.561 1.00 95.31 78 GLU A C 1
ATOM 642 O O . GLU A 1 78 ? 11.297 -9.387 -4.173 1.00 95.31 78 GLU A O 1
ATOM 647 N N . SER A 1 79 ? 12.988 -7.931 -4.169 1.00 95.81 79 SER A N 1
ATOM 648 C CA . SER A 1 79 ? 12.393 -7.023 -3.186 1.00 95.81 79 SER A CA 1
ATOM 649 C C . SER A 1 79 ? 11.018 -6.488 -3.601 1.00 95.81 79 SER A C 1
ATOM 651 O O . SER A 1 79 ? 10.158 -6.298 -2.750 1.00 95.81 79 SER A O 1
ATOM 653 N N . HIS A 1 80 ? 10.750 -6.300 -4.896 1.00 96.69 80 HIS A N 1
ATOM 654 C CA . HIS A 1 80 ? 9.408 -5.928 -5.357 1.00 96.69 80 HIS A CA 1
ATOM 655 C C . HIS A 1 80 ? 8.407 -7.070 -5.148 1.00 96.69 80 HIS A C 1
ATOM 657 O O . HIS A 1 80 ? 7.284 -6.831 -4.703 1.00 96.69 80 HIS A O 1
ATOM 663 N N . PHE A 1 81 ? 8.821 -8.316 -5.408 1.00 97.81 81 PHE A N 1
ATOM 664 C CA . PHE A 1 81 ? 7.979 -9.489 -5.169 1.00 97.81 81 PHE A CA 1
ATOM 665 C C . PHE A 1 81 ? 7.667 -9.675 -3.681 1.00 97.81 81 PHE A C 1
ATOM 667 O O . PHE A 1 81 ? 6.532 -10.002 -3.334 1.00 97.81 81 PHE A O 1
ATOM 674 N N . ILE A 1 82 ? 8.648 -9.440 -2.805 1.00 97.56 82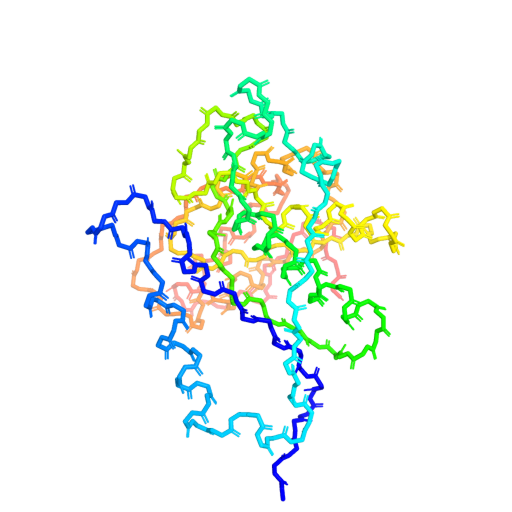 ILE A N 1
ATOM 675 C CA . ILE A 1 82 ? 8.453 -9.531 -1.352 1.00 97.56 82 ILE A CA 1
ATOM 676 C C . ILE A 1 82 ? 7.617 -8.350 -0.840 1.00 97.56 82 ILE A C 1
ATOM 678 O O . ILE A 1 82 ? 6.740 -8.551 -0.007 1.00 97.56 82 ILE A O 1
ATOM 682 N N . SER A 1 83 ? 7.819 -7.132 -1.356 1.00 96.88 83 SER A N 1
ATOM 683 C CA . SER A 1 83 ? 7.030 -5.952 -0.968 1.00 96.88 83 SER A CA 1
ATOM 684 C C . SER A 1 83 ? 5.540 -6.150 -1.251 1.00 96.88 83 SER A C 1
ATOM 686 O O . SER A 1 83 ? 4.706 -6.088 -0.343 1.00 96.88 83 SER A O 1
ATOM 688 N N . ALA A 1 84 ? 5.208 -6.506 -2.499 1.00 97.62 84 ALA A N 1
ATOM 689 C CA . ALA A 1 84 ? 3.842 -6.840 -2.891 1.00 97.62 84 ALA A CA 1
ATOM 690 C C . ALA A 1 84 ? 3.302 -8.041 -2.105 1.00 97.62 84 ALA A C 1
ATOM 692 O O . ALA A 1 84 ? 2.130 -8.080 -1.724 1.00 97.62 84 ALA A O 1
ATOM 693 N N . GLY A 1 85 ? 4.164 -9.016 -1.819 1.00 97.94 85 GLY A N 1
ATOM 694 C CA . GLY A 1 85 ? 3.804 -10.189 -1.041 1.00 97.94 85 GLY A CA 1
ATOM 695 C C . GLY A 1 85 ? 3.543 -9.882 0.432 1.00 97.94 85 GLY A C 1
ATOM 696 O O . GLY A 1 85 ? 2.672 -10.508 1.024 1.00 97.94 85 GLY A O 1
ATOM 697 N N . GLY A 1 86 ? 4.181 -8.864 1.006 1.00 97.38 86 GLY A N 1
ATOM 698 C CA . GLY A 1 86 ? 3.881 -8.376 2.347 1.00 97.38 86 GLY A CA 1
ATOM 699 C C . GLY A 1 86 ? 2.502 -7.724 2.450 1.00 97.38 86 GLY A C 1
ATOM 700 O O . GLY A 1 86 ? 1.756 -8.025 3.384 1.00 97.38 86 GLY A O 1
ATOM 701 N N . ALA A 1 87 ? 2.120 -6.914 1.456 1.00 96.56 87 ALA A N 1
ATOM 702 C CA . ALA A 1 87 ? 0.758 -6.385 1.350 1.00 96.56 87 ALA A CA 1
ATOM 703 C C . ALA A 1 87 ? -0.265 -7.527 1.194 1.00 96.56 87 ALA A C 1
ATOM 705 O O . ALA A 1 87 ? -1.229 -7.612 1.959 1.00 96.56 87 ALA A O 1
ATOM 706 N N . LYS A 1 88 ? 0.004 -8.478 0.284 1.00 96.94 88 LYS A N 1
ATOM 707 C CA . LYS A 1 88 ? -0.795 -9.702 0.100 1.00 96.94 88 LYS A CA 1
ATOM 708 C C . LYS A 1 88 ? -0.971 -10.479 1.412 1.00 96.94 88 LYS A C 1
ATOM 710 O O . LYS A 1 88 ? -2.100 -10.826 1.751 1.00 96.94 88 LYS A O 1
ATOM 715 N N . THR A 1 89 ? 0.107 -10.720 2.165 1.00 98.19 89 THR A N 1
ATOM 716 C CA . THR A 1 89 ? 0.076 -11.442 3.449 1.00 98.19 89 THR A CA 1
ATOM 717 C C . THR A 1 89 ? -0.854 -10.771 4.454 1.00 98.19 89 THR A C 1
ATOM 719 O O . THR A 1 89 ? -1.659 -11.454 5.086 1.00 98.19 89 THR A O 1
ATOM 722 N N . ILE A 1 90 ? -0.782 -9.443 4.595 1.00 96.12 90 ILE A N 1
ATOM 723 C CA . ILE A 1 90 ? -1.677 -8.701 5.493 1.00 96.12 90 ILE A CA 1
ATOM 724 C C . ILE A 1 90 ? -3.134 -8.811 5.040 1.00 96.12 90 ILE A C 1
ATOM 726 O O . ILE A 1 90 ? -4.005 -9.093 5.866 1.00 96.12 90 ILE A O 1
ATOM 730 N N . GLY A 1 91 ? -3.396 -8.646 3.741 1.00 93.50 91 GLY A N 1
ATOM 731 C CA . GLY A 1 91 ? -4.733 -8.816 3.178 1.00 93.50 91 GLY A CA 1
ATOM 732 C C . GLY A 1 91 ? -5.313 -10.201 3.476 1.00 93.50 91 GLY A C 1
ATOM 733 O O . GLY A 1 91 ? -6.429 -10.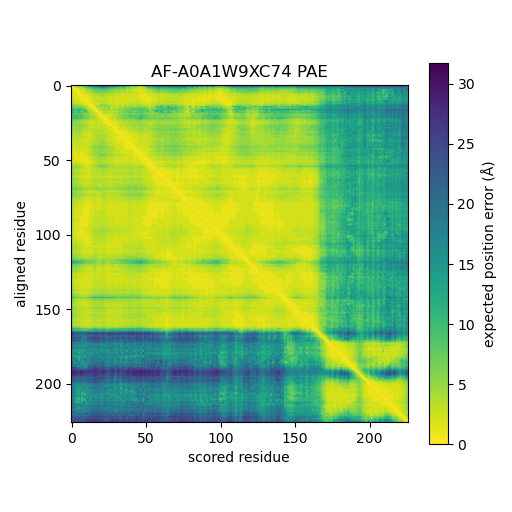313 3.979 1.00 93.50 91 GLY A O 1
ATOM 734 N N . MET A 1 92 ? -4.529 -11.258 3.249 1.00 97.50 92 MET A N 1
ATOM 735 C CA . MET A 1 92 ? -4.916 -12.638 3.558 1.00 97.50 92 MET A CA 1
ATOM 736 C C . MET A 1 92 ? -5.192 -12.845 5.046 1.00 97.50 92 MET A C 1
ATOM 738 O O . MET A 1 92 ? -6.212 -13.429 5.398 1.00 97.50 92 MET A O 1
ATOM 742 N N . ALA A 1 93 ? -4.335 -12.333 5.933 1.00 96.44 93 ALA A N 1
ATOM 743 C CA . ALA A 1 93 ? -4.513 -12.491 7.375 1.00 96.44 93 ALA A CA 1
ATOM 744 C C . ALA A 1 93 ? -5.840 -11.885 7.875 1.00 96.44 93 ALA A C 1
ATOM 746 O O . ALA A 1 93 ? -6.478 -12.453 8.768 1.00 96.44 93 ALA A O 1
ATOM 747 N N . VAL A 1 94 ? -6.279 -10.769 7.277 1.00 93.38 94 VAL A N 1
ATOM 748 C CA . VAL A 1 94 ? -7.595 -10.163 7.541 1.00 93.38 94 VAL A CA 1
ATOM 749 C C . VAL A 1 94 ? -8.722 -11.024 6.963 1.00 93.38 94 VAL A C 1
ATOM 751 O O . VAL A 1 94 ? -9.675 -11.343 7.677 1.00 93.38 94 VAL A O 1
ATOM 754 N N . MET A 1 95 ? -8.615 -11.457 5.703 1.00 95.00 95 MET A N 1
ATOM 755 C CA . MET A 1 95 ? -9.650 -12.279 5.057 1.00 95.00 95 MET A CA 1
ATOM 756 C C . MET A 1 95 ? -9.847 -13.642 5.739 1.00 95.00 95 MET A C 1
ATOM 758 O O . MET A 1 95 ? -10.980 -14.103 5.899 1.00 95.00 95 MET A O 1
ATOM 762 N N . ASP A 1 96 ? -8.762 -14.244 6.221 1.00 97.31 96 ASP A N 1
ATOM 763 C CA . ASP A 1 96 ? -8.748 -15.511 6.954 1.00 97.31 96 ASP A CA 1
ATOM 764 C C . ASP A 1 96 ? -9.165 -15.358 8.429 1.00 97.31 96 ASP A C 1
ATOM 766 O O . ASP A 1 96 ? -9.202 -16.343 9.170 1.00 97.31 96 ASP A O 1
ATOM 770 N N . LYS A 1 97 ? -9.489 -14.135 8.879 1.00 96.25 97 LYS A N 1
ATOM 771 C CA . LYS A 1 97 ? -9.881 -13.807 10.264 1.00 96.25 97 LYS A CA 1
ATOM 772 C C . LYS A 1 97 ? -8.814 -14.164 11.306 1.00 96.25 97 LYS A C 1
ATOM 774 O O . LYS A 1 97 ? -9.136 -14.428 12.468 1.00 96.25 97 LYS A O 1
ATOM 779 N N . GLN A 1 98 ? -7.543 -14.172 10.905 1.00 96.56 98 GLN A N 1
ATOM 780 C CA . GLN A 1 98 ? -6.414 -14.336 11.825 1.00 96.56 98 GLN A CA 1
ATOM 781 C C . GLN A 1 98 ? -6.210 -13.056 12.647 1.00 96.56 98 GLN A C 1
ATOM 783 O O . GLN A 1 98 ? -5.910 -13.116 13.842 1.00 96.56 98 GLN A O 1
ATOM 788 N N . VAL A 1 99 ? -6.449 -11.905 12.013 1.00 93.56 99 VAL A N 1
ATOM 789 C CA . VAL A 1 99 ? -6.438 -10.570 12.618 1.00 93.56 99 VAL A CA 1
ATOM 790 C C . VAL A 1 99 ? -7.662 -9.774 12.169 1.00 93.56 99 VAL A C 1
ATOM 792 O O . VAL A 1 99 ? -8.232 -10.039 11.115 1.00 93.56 99 VAL A O 1
ATOM 795 N N . ASP A 1 100 ? -8.067 -8.791 12.970 1.00 88.06 100 ASP A N 1
ATOM 796 C CA . ASP A 1 100 ? -9.170 -7.884 12.632 1.00 88.06 100 ASP A CA 1
ATOM 797 C C . ASP A 1 100 ? -8.699 -6.761 11.694 1.00 88.06 100 ASP A C 1
ATOM 799 O O . ASP A 1 100 ? -9.484 -6.194 10.936 1.00 88.06 100 ASP A O 1
ATOM 803 N N . ARG A 1 101 ? -7.417 -6.385 11.801 1.00 90.44 101 ARG A N 1
ATOM 804 C CA . ARG A 1 101 ? -6.774 -5.280 11.080 1.00 90.44 101 ARG A CA 1
ATOM 805 C C . ARG A 1 101 ? -5.348 -5.663 10.728 1.00 90.44 101 ARG A C 1
ATOM 807 O O . ARG A 1 101 ? -4.742 -6.477 11.423 1.00 90.44 101 ARG A O 1
ATOM 814 N N . GLY A 1 102 ? -4.770 -5.025 9.719 1.00 91.31 102 GLY A N 1
ATOM 815 C CA . GLY A 1 102 ? -3.352 -5.206 9.462 1.00 91.31 102 GLY A CA 1
ATOM 816 C C . GLY A 1 102 ? -2.682 -4.005 8.826 1.00 91.31 102 GLY A C 1
ATOM 817 O O . GLY A 1 102 ? -3.344 -3.114 8.297 1.00 91.31 102 GLY A O 1
ATOM 818 N N . PHE A 1 103 ? -1.358 -3.986 8.930 1.00 92.75 103 PHE A N 1
ATOM 819 C CA . PHE A 1 103 ? -0.516 -2.916 8.428 1.00 92.75 103 PHE A CA 1
ATOM 820 C C . PHE A 1 103 ? 0.767 -3.496 7.829 1.00 92.75 103 PHE A C 1
ATOM 822 O O . PHE A 1 103 ? 1.489 -4.247 8.487 1.00 92.75 103 PHE A O 1
ATOM 829 N N . ALA A 1 104 ? 1.026 -3.176 6.563 1.00 92.44 104 ALA A N 1
ATOM 830 C CA . ALA A 1 104 ? 2.202 -3.628 5.833 1.00 92.44 104 ALA A CA 1
ATOM 831 C C . ALA A 1 104 ? 3.198 -2.468 5.710 1.00 92.44 104 ALA A C 1
ATOM 833 O O . ALA A 1 104 ? 2.965 -1.507 4.984 1.00 92.44 104 ALA A O 1
ATOM 834 N N . LEU A 1 105 ? 4.312 -2.572 6.426 1.00 92.38 105 LEU A N 1
ATOM 835 C CA . LEU A 1 105 ? 5.452 -1.666 6.350 1.00 92.38 105 LEU A CA 1
ATOM 836 C C . LEU A 1 105 ? 6.474 -2.290 5.405 1.00 92.38 105 LEU A C 1
ATOM 838 O O . LEU A 1 105 ? 7.344 -3.056 5.824 1.00 92.38 105 LEU A O 1
ATOM 842 N N . VAL A 1 106 ? 6.323 -2.013 4.113 1.00 94.06 106 VAL A N 1
ATOM 843 C CA . VAL A 1 106 ? 7.078 -2.683 3.047 1.00 94.06 106 VAL A CA 1
ATOM 844 C C . VAL A 1 106 ? 7.771 -1.690 2.114 1.00 94.06 106 VAL A C 1
ATOM 846 O O . VAL A 1 106 ? 7.324 -0.557 1.939 1.00 94.06 106 VAL A O 1
ATOM 849 N N . ARG A 1 107 ? 8.888 -2.123 1.527 1.00 93.50 107 ARG A N 1
ATOM 850 C CA . ARG A 1 107 ? 9.636 -1.432 0.469 1.00 93.50 107 ARG A CA 1
ATOM 851 C C . ARG A 1 107 ? 9.979 -2.426 -0.639 1.00 93.50 107 ARG A C 1
ATOM 853 O O . ARG A 1 107 ? 10.261 -3.574 -0.308 1.00 93.50 107 ARG A O 1
ATOM 860 N N . PRO A 1 108 ? 10.046 -2.021 -1.920 1.00 94.38 108 PRO A N 1
ATOM 861 C CA . PRO A 1 108 ? 9.777 -0.680 -2.473 1.00 94.38 108 PRO A CA 1
ATOM 862 C C . PRO A 1 108 ? 8.277 -0.296 -2.478 1.00 94.38 108 PRO A C 1
ATOM 864 O O . PRO A 1 108 ? 7.445 -1.201 -2.362 1.00 94.38 108 PRO A O 1
ATOM 867 N N . PRO A 1 109 ? 7.923 1.005 -2.594 1.00 95.12 109 PRO A N 1
ATOM 868 C CA . PRO A 1 109 ? 6.530 1.485 -2.630 1.00 95.12 109 PRO A CA 1
ATOM 869 C C . PRO A 1 109 ? 5.833 1.196 -3.976 1.00 95.12 109 PRO A C 1
ATOM 871 O O . PRO A 1 109 ? 6.482 0.719 -4.912 1.00 95.12 109 PRO A O 1
ATOM 874 N N . GLY A 1 110 ? 4.523 1.492 -4.084 1.00 95.00 110 GLY A N 1
ATOM 875 C CA . GLY A 1 110 ? 3.742 1.122 -5.274 1.00 95.00 110 GLY A CA 1
ATOM 876 C C . GLY A 1 110 ? 2.796 2.142 -5.917 1.00 95.00 110 GLY A C 1
ATOM 877 O O . GLY A 1 110 ? 2.604 2.068 -7.132 1.00 95.00 110 GLY A O 1
ATOM 878 N N . HIS A 1 111 ? 2.238 3.104 -5.184 1.00 92.50 111 HIS A N 1
ATOM 879 C CA . HIS A 1 111 ? 1.089 3.900 -5.652 1.00 92.50 111 HIS A CA 1
ATOM 880 C C . HIS A 1 111 ? 1.279 4.731 -6.946 1.00 92.50 111 HIS A C 1
ATOM 882 O O . HIS A 1 111 ? 0.294 5.077 -7.600 1.00 92.50 111 HIS A O 1
ATOM 888 N N . HIS A 1 112 ? 2.519 4.987 -7.380 1.00 94.06 112 HIS A N 1
ATOM 889 C CA . HIS A 1 112 ? 2.834 5.674 -8.643 1.00 94.06 112 HIS A CA 1
ATOM 890 C C . HIS A 1 112 ? 2.994 4.742 -9.858 1.00 94.06 112 HIS A C 1
ATOM 892 O O . HIS A 1 112 ? 3.132 5.200 -10.997 1.00 94.06 112 HIS A O 1
ATOM 898 N N . ALA A 1 113 ? 3.029 3.424 -9.650 1.00 96.19 113 ALA A N 1
ATOM 899 C CA . ALA A 1 113 ? 3.225 2.470 -10.734 1.00 96.19 113 ALA A CA 1
ATOM 900 C C . ALA A 1 113 ? 1.944 2.328 -11.571 1.00 96.19 113 ALA A C 1
ATOM 902 O O . ALA A 1 113 ? 0.913 1.855 -11.094 1.00 96.19 113 ALA A O 1
ATOM 903 N N . MET A 1 114 ? 2.045 2.740 -12.833 1.00 93.50 114 MET A N 1
ATOM 904 C CA . MET A 1 114 ? 0.959 2.766 -13.817 1.00 93.50 114 MET A CA 1
ATOM 905 C C . MET A 1 114 ? 0.587 1.369 -14.325 1.00 93.50 114 MET A C 1
ATOM 907 O O . MET A 1 114 ? 1.339 0.407 -14.166 1.00 93.50 114 MET A O 1
ATOM 911 N N . ARG A 1 115 ? -0.539 1.258 -15.037 1.00 93.31 115 ARG A N 1
ATOM 912 C CA . ARG A 1 115 ? -0.970 0.031 -15.720 1.00 93.31 115 ARG A CA 1
ATOM 913 C C . ARG A 1 115 ? 0.057 -0.448 -16.748 1.00 93.31 115 ARG A C 1
ATOM 915 O O . ARG A 1 115 ? 0.317 -1.644 -16.834 1.00 93.31 115 ARG A O 1
ATOM 922 N N . MET A 1 116 ? 0.663 0.467 -17.505 1.00 96.56 116 MET A N 1
ATOM 923 C CA . MET A 1 116 ? 1.819 0.188 -18.369 1.00 96.56 116 MET A CA 1
ATOM 924 C C . MET A 1 116 ? 3.112 0.632 -17.685 1.00 96.56 116 MET A C 1
ATOM 926 O O . MET A 1 116 ? 3.269 1.808 -17.358 1.00 96.56 116 MET A O 1
ATOM 930 N N . VAL A 1 117 ? 4.054 -0.296 -17.501 1.00 96.38 117 VAL A N 1
ATOM 931 C CA . VAL A 1 117 ? 5.303 -0.058 -16.761 1.00 96.38 117 VAL A CA 1
ATOM 932 C C . VAL A 1 117 ? 6.502 -0.209 -17.691 1.00 96.38 117 VAL A C 1
ATOM 934 O O . VAL A 1 117 ? 6.778 -1.299 -18.185 1.00 96.38 117 VAL A O 1
ATOM 937 N N . HIS A 1 118 ? 7.249 0.880 -17.877 1.00 92.94 118 HIS A N 1
ATOM 938 C CA . HIS A 1 118 ? 8.515 0.914 -18.628 1.00 92.94 118 HIS A CA 1
ATOM 939 C C . HIS A 1 118 ? 9.739 1.173 -17.728 1.00 92.94 118 HIS A C 1
ATOM 941 O O . HIS A 1 118 ? 10.853 1.338 -18.219 1.00 92.94 118 HIS A O 1
ATOM 947 N N . GLY A 1 119 ? 9.525 1.278 -16.414 1.00 88.69 119 GLY A N 1
ATOM 948 C CA . GLY A 1 119 ? 10.527 1.657 -15.423 1.00 88.69 119 GLY A CA 1
ATOM 949 C C . GLY A 1 119 ? 9.881 2.292 -14.192 1.00 88.69 119 GLY A C 1
ATOM 950 O O . GLY A 1 119 ? 8.656 2.373 -14.098 1.00 88.69 119 GLY A O 1
ATOM 951 N N . ALA A 1 120 ? 10.715 2.747 -13.257 1.00 89.75 120 ALA A N 1
ATOM 952 C CA . ALA A 1 120 ? 10.264 3.349 -12.007 1.00 89.75 120 ALA A CA 1
ATOM 953 C C . ALA A 1 120 ? 9.608 4.726 -12.221 1.00 89.75 120 ALA A C 1
ATOM 955 O O . ALA A 1 120 ? 10.140 5.571 -12.946 1.00 89.75 120 ALA A O 1
ATOM 956 N N . ARG A 1 121 ? 8.508 4.991 -11.510 1.00 92.06 121 ARG A N 1
ATOM 957 C CA . ARG A 1 121 ? 7.879 6.316 -11.372 1.00 92.06 121 ARG A CA 1
ATOM 958 C C . ARG A 1 121 ? 7.649 6.579 -9.891 1.00 92.06 121 ARG A C 1
ATOM 960 O O . ARG A 1 121 ? 7.096 5.725 -9.215 1.00 92.06 121 ARG A O 1
ATOM 967 N N . GLY A 1 122 ? 8.140 7.703 -9.364 1.00 89.88 122 GLY A N 1
ATOM 968 C CA . GLY A 1 122 ? 8.028 7.999 -7.926 1.00 89.88 122 GLY A CA 1
ATOM 969 C C . GLY A 1 122 ? 8.557 6.866 -7.033 1.00 89.88 122 GLY A C 1
ATOM 970 O O . GLY A 1 122 ? 7.934 6.510 -6.043 1.00 89.88 122 GLY A O 1
ATOM 971 N N . PHE A 1 123 ? 9.670 6.240 -7.436 1.00 92.56 123 PHE A N 1
ATOM 972 C CA . PHE A 1 123 ? 10.296 5.086 -6.760 1.00 92.56 123 PHE A CA 1
ATOM 973 C C . PHE A 1 123 ? 9.492 3.775 -6.814 1.00 92.56 123 PHE A C 1
ATOM 975 O O . PHE A 1 123 ? 9.940 2.768 -6.272 1.00 92.56 123 PHE A O 1
ATOM 982 N N . CYS A 1 124 ? 8.340 3.780 -7.485 1.00 95.19 124 CYS A N 1
ATOM 983 C CA . CYS A 1 124 ? 7.449 2.640 -7.629 1.00 95.19 124 CYS A CA 1
ATOM 984 C C . CYS A 1 124 ? 7.666 1.972 -8.990 1.00 95.19 124 CYS A C 1
ATOM 986 O O . CYS A 1 124 ? 7.561 2.630 -10.031 1.00 95.19 124 CYS A O 1
ATOM 988 N N . ASN A 1 125 ? 7.917 0.663 -8.999 1.00 95.19 125 ASN A N 1
ATOM 989 C CA . ASN A 1 125 ? 7.985 -0.117 -10.241 1.00 95.19 125 ASN A CA 1
ATOM 990 C C . ASN A 1 125 ? 6.728 -0.970 -10.449 1.00 95.19 125 ASN A C 1
ATOM 992 O O . ASN A 1 125 ? 6.323 -1.198 -11.583 1.00 95.19 125 ASN A O 1
ATOM 996 N N . ILE A 1 126 ? 6.102 -1.428 -9.365 1.00 96.88 126 ILE A N 1
ATOM 997 C CA . ILE A 1 126 ? 4.822 -2.144 -9.377 1.00 96.88 126 ILE A CA 1
ATOM 998 C C . ILE A 1 126 ? 3.927 -1.588 -8.275 1.00 96.88 126 ILE A C 1
ATOM 1000 O O . ILE A 1 126 ? 4.428 -1.156 -7.244 1.00 96.88 126 ILE A O 1
ATOM 1004 N N . ASN A 1 127 ? 2.618 -1.617 -8.486 1.00 96.88 127 ASN A N 1
ATOM 1005 C CA . ASN A 1 127 ? 1.614 -1.117 -7.562 1.00 96.88 127 ASN A CA 1
ATOM 1006 C C . ASN A 1 127 ? 1.230 -2.239 -6.596 1.00 96.88 127 ASN A C 1
ATOM 1008 O O . ASN A 1 127 ? 0.445 -3.133 -6.923 1.00 96.88 127 ASN A O 1
ATOM 1012 N N . ILE A 1 128 ? 1.869 -2.243 -5.427 1.00 96.88 128 ILE A N 1
ATOM 1013 C CA . ILE A 1 128 ? 1.752 -3.320 -4.439 1.00 96.88 128 ILE A CA 1
ATOM 1014 C C . ILE A 1 128 ? 0.327 -3.429 -3.884 1.00 96.88 128 ILE A C 1
ATOM 1016 O O . ILE A 1 128 ? -0.157 -4.531 -3.620 1.00 96.88 128 ILE A O 1
ATOM 1020 N N . GLU A 1 129 ? -0.360 -2.295 -3.773 1.00 93.25 129 GLU A N 1
ATOM 1021 C CA . GLU A 1 129 ? -1.738 -2.174 -3.323 1.00 93.25 129 GLU A CA 1
ATOM 1022 C C . GLU A 1 129 ? -2.665 -2.846 -4.334 1.00 93.25 129 GLU A C 1
ATOM 1024 O O . GLU A 1 129 ? -3.471 -3.703 -3.974 1.00 93.25 129 GLU A O 1
ATOM 1029 N N . ALA A 1 130 ? -2.496 -2.539 -5.620 1.00 94.12 130 ALA A N 1
ATOM 1030 C CA . ALA A 1 130 ? -3.275 -3.151 -6.679 1.00 94.12 130 ALA A CA 1
ATOM 1031 C C . ALA A 1 130 ? -3.001 -4.655 -6.813 1.00 94.12 130 ALA A C 1
ATOM 1033 O O . ALA A 1 130 ? -3.938 -5.425 -7.012 1.00 94.12 130 ALA A O 1
ATOM 1034 N N . VAL A 1 131 ? -1.750 -5.101 -6.647 1.00 97.56 131 VAL A N 1
ATOM 1035 C CA . VAL A 1 131 ? -1.414 -6.537 -6.677 1.00 97.56 131 VAL A CA 1
ATOM 1036 C C . VAL A 1 131 ? -2.104 -7.283 -5.535 1.00 97.56 131 VAL A C 1
ATOM 1038 O O . VAL A 1 131 ? -2.674 -8.353 -5.762 1.00 97.56 131 VAL A O 1
ATOM 1041 N N . MET A 1 132 ? -2.112 -6.712 -4.326 1.00 96.31 132 MET A N 1
ATOM 1042 C CA . MET A 1 132 ? -2.877 -7.252 -3.202 1.00 96.31 132 MET A CA 1
ATOM 1043 C C . MET A 1 132 ? -4.373 -7.312 -3.538 1.00 96.31 132 MET A C 1
ATOM 1045 O O . MET A 1 132 ? -4.989 -8.360 -3.365 1.00 96.31 132 MET A O 1
ATOM 1049 N N . ILE A 1 133 ? -4.961 -6.224 -4.037 1.00 91.94 133 ILE A N 1
ATOM 1050 C CA . ILE A 1 133 ? -6.400 -6.139 -4.329 1.00 91.94 133 ILE A CA 1
ATOM 1051 C C . ILE A 1 133 ? -6.831 -7.172 -5.369 1.00 91.94 133 ILE A C 1
ATOM 1053 O O . ILE A 1 133 ? -7.778 -7.919 -5.128 1.00 91.94 133 ILE A O 1
ATOM 1057 N N . GLU A 1 134 ? -6.112 -7.284 -6.485 1.00 93.50 134 GLU A N 1
ATOM 1058 C CA . GLU A 1 134 ? -6.435 -8.248 -7.541 1.00 93.50 134 GLU A CA 1
ATOM 1059 C C . GLU A 1 134 ? -6.246 -9.700 -7.082 1.00 93.50 134 GLU A C 1
ATOM 1061 O O . GLU A 1 134 ? -7.001 -10.599 -7.479 1.00 93.50 134 GLU A O 1
ATOM 1066 N N . PHE A 1 135 ? -5.281 -9.948 -6.190 1.00 95.12 135 PHE A N 1
ATOM 1067 C CA . PHE A 1 135 ? -5.172 -11.236 -5.514 1.00 95.12 135 PHE A CA 1
ATOM 1068 C C . PHE A 1 135 ? -6.402 -11.509 -4.639 1.00 95.12 135 PHE A C 1
ATOM 1070 O O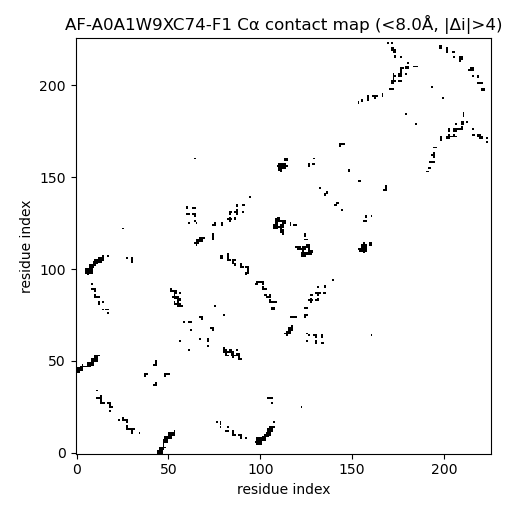 . PHE A 1 135 ? -7.001 -12.578 -4.758 1.00 95.12 135 PHE A O 1
ATOM 1077 N N . LEU A 1 136 ? -6.817 -10.556 -3.798 1.00 91.50 136 LEU A N 1
ATOM 1078 C CA . LEU A 1 136 ? -7.968 -10.725 -2.906 1.00 91.50 136 LEU A CA 1
ATOM 1079 C C . LEU A 1 136 ? -9.285 -10.895 -3.674 1.00 91.50 136 LEU A C 1
ATOM 1081 O O . LEU A 1 136 ? -10.096 -11.749 -3.317 1.00 91.50 136 LEU A O 1
ATOM 1085 N N . ARG A 1 137 ? -9.472 -10.159 -4.772 1.00 88.44 137 ARG A N 1
ATOM 1086 C CA . ARG A 1 137 ? -10.567 -10.353 -5.734 1.00 88.44 137 ARG A CA 1
ATOM 1087 C C . ARG A 1 137 ? -10.615 -11.785 -6.243 1.00 88.44 137 ARG A C 1
ATOM 1089 O O . ARG A 1 137 ? -11.642 -12.448 -6.142 1.00 88.44 137 ARG A O 1
ATOM 1096 N N . THR A 1 138 ? -9.479 -12.285 -6.723 1.00 92.38 138 THR A N 1
ATOM 1097 C CA . THR A 1 138 ? -9.385 -13.626 -7.313 1.00 92.38 138 THR A CA 1
ATOM 1098 C C . THR A 1 138 ? -9.565 -14.738 -6.275 1.00 92.38 138 THR A C 1
ATOM 1100 O O . THR A 1 138 ? -10.243 -15.727 -6.545 1.00 92.38 138 THR A O 1
ATOM 1103 N N . ALA A 1 139 ? -8.936 -14.609 -5.105 1.00 94.81 139 ALA A N 1
ATOM 1104 C CA . ALA A 1 139 ? -8.862 -15.675 -4.106 1.00 94.81 139 ALA A CA 1
ATOM 1105 C C . ALA A 1 139 ? -10.049 -15.684 -3.128 1.00 94.81 139 ALA A C 1
ATOM 1107 O O . ALA A 1 139 ? -10.435 -16.753 -2.657 1.00 94.81 139 ALA A O 1
ATOM 1108 N N . TYR A 1 140 ? -10.631 -14.517 -2.836 1.00 91.12 140 TYR A N 1
ATOM 1109 C CA . TYR A 1 140 ? -11.666 -14.356 -1.811 1.00 91.12 140 TYR A CA 1
ATOM 1110 C C . TYR A 1 140 ? -12.975 -13.744 -2.327 1.00 91.12 140 TYR A C 1
ATOM 1112 O O . TYR A 1 140 ? -13.931 -13.666 -1.557 1.00 91.12 140 TYR A O 1
ATOM 1120 N N . GLY A 1 141 ? -13.051 -13.320 -3.594 1.00 86.88 141 GLY A N 1
ATOM 1121 C CA . GLY A 1 141 ? -14.260 -12.701 -4.152 1.00 86.88 141 GLY A CA 1
ATOM 1122 C C . GLY A 1 141 ? -14.559 -11.326 -3.551 1.00 86.88 141 GLY A C 1
ATOM 1123 O O . GLY A 1 141 ? -15.711 -11.006 -3.272 1.00 86.88 141 GLY A O 1
ATOM 1124 N N . VAL A 1 142 ? -13.520 -10.534 -3.263 1.00 80.75 142 VAL A N 1
ATOM 1125 C CA . VAL A 1 142 ? -13.691 -9.164 -2.759 1.00 80.75 142 VAL A CA 1
ATOM 1126 C C . VAL A 1 142 ? -14.140 -8.252 -3.896 1.00 80.75 142 VAL A C 1
ATOM 1128 O O . VAL A 1 142 ? -13.320 -7.820 -4.694 1.00 80.75 142 VAL A O 1
ATOM 1131 N N . ASP A 1 143 ? -15.424 -7.920 -3.951 1.00 70.88 143 ASP A N 1
ATOM 1132 C CA . ASP A 1 143 ? -15.950 -7.114 -5.061 1.00 70.88 143 ASP A CA 1
ATOM 1133 C C . ASP A 1 143 ? -15.635 -5.613 -4.921 1.00 70.88 143 ASP A C 1
ATOM 1135 O O . ASP A 1 143 ? -15.288 -4.949 -5.895 1.00 70.88 143 ASP A O 1
ATOM 1139 N N . ARG A 1 144 ? -15.723 -5.068 -3.701 1.00 67.00 144 ARG A N 1
ATOM 1140 C CA . ARG A 1 144 ? -15.623 -3.622 -3.434 1.00 67.00 144 ARG A CA 1
ATOM 1141 C C . ARG A 1 144 ? -14.444 -3.314 -2.523 1.00 67.00 144 ARG A C 1
ATOM 1143 O O . ARG A 1 144 ? -14.375 -3.859 -1.420 1.00 67.00 144 ARG A O 1
ATOM 1150 N N . VAL A 1 145 ? -13.557 -2.419 -2.960 1.00 71.12 145 VAL A N 1
ATOM 1151 C CA . VAL A 1 145 ? -12.356 -2.030 -2.211 1.00 71.12 145 VAL A CA 1
ATOM 1152 C C . VAL A 1 145 ? -12.159 -0.524 -2.230 1.00 71.12 145 VAL A C 1
ATOM 1154 O O . VAL A 1 145 ? -12.019 0.072 -3.291 1.00 71.12 145 VAL A O 1
ATOM 1157 N N . ALA A 1 146 ? -12.067 0.068 -1.039 1.00 68.69 146 ALA A N 1
ATOM 1158 C CA . ALA A 1 146 ? -11.655 1.452 -0.872 1.00 68.69 146 ALA A CA 1
ATOM 1159 C C . ALA A 1 146 ? -10.135 1.559 -0.786 1.00 68.69 146 ALA A C 1
ATOM 1161 O O . ALA A 1 146 ? -9.528 0.893 0.054 1.00 68.69 146 ALA A O 1
ATOM 1162 N N . ILE A 1 147 ? -9.545 2.456 -1.573 1.00 71.62 147 ILE A N 1
ATOM 1163 C CA . ILE A 1 147 ? -8.151 2.868 -1.406 1.00 71.62 147 ILE A CA 1
ATOM 1164 C C . ILE A 1 147 ? -8.153 4.313 -0.915 1.00 71.62 147 ILE A C 1
ATOM 1166 O O . ILE A 1 147 ? -8.602 5.213 -1.619 1.00 71.62 147 ILE A O 1
ATOM 1170 N N . VAL A 1 148 ? -7.675 4.522 0.311 1.00 74.56 148 VAL A N 1
ATOM 1171 C CA . VAL A 1 148 ? -7.496 5.857 0.892 1.00 74.56 148 VAL A CA 1
ATOM 1172 C C . VAL A 1 148 ? -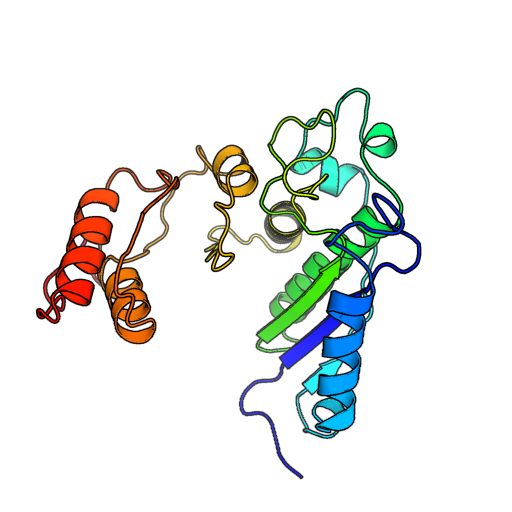6.003 6.142 0.914 1.00 74.56 148 VAL A C 1
ATOM 1174 O O . VAL A 1 148 ? -5.296 5.674 1.804 1.00 74.56 148 VAL A O 1
ATOM 1177 N N . ASP A 1 149 ? -5.533 6.865 -0.098 1.00 74.81 149 ASP A N 1
ATOM 1178 C CA . ASP A 1 149 ? -4.134 7.270 -0.204 1.00 74.81 149 ASP A CA 1
ATOM 1179 C C . ASP A 1 149 ? -3.919 8.583 0.558 1.00 74.81 149 ASP A C 1
ATOM 1181 O O . ASP A 1 149 ? -4.480 9.623 0.211 1.00 74.81 149 ASP A O 1
ATOM 1185 N N . THR A 1 150 ? -3.155 8.506 1.646 1.00 76.50 150 THR A N 1
ATOM 1186 C CA . THR A 1 150 ? -2.778 9.659 2.473 1.00 76.50 150 THR A CA 1
ATOM 1187 C C . THR A 1 150 ? -1.313 10.051 2.291 1.00 76.50 150 THR A C 1
ATOM 1189 O O . THR A 1 150 ? -0.807 10.848 3.085 1.00 76.50 150 THR A O 1
ATOM 1192 N N . ASP A 1 151 ? -0.604 9.466 1.318 1.00 78.25 151 ASP A N 1
ATOM 1193 C CA . ASP A 1 151 ? 0.717 9.956 0.934 1.00 78.25 151 ASP A CA 1
ATOM 1194 C C . ASP A 1 151 ? 0.603 11.412 0.454 1.00 78.25 151 ASP A C 1
ATOM 1196 O O . ASP A 1 151 ? -0.442 11.866 -0.020 1.00 78.25 151 ASP A O 1
ATOM 1200 N N . CYS A 1 152 ? 1.672 12.188 0.625 1.00 74.56 152 CYS A N 1
ATOM 1201 C CA . CYS A 1 152 ? 1.667 13.582 0.195 1.00 74.56 152 CYS A CA 1
ATOM 1202 C C . CYS A 1 152 ? 1.768 13.739 -1.329 1.00 74.56 152 CYS A C 1
ATOM 1204 O O . CYS A 1 152 ? 1.508 14.830 -1.839 1.00 74.56 152 CYS A O 1
ATOM 1206 N N . HIS A 1 153 ? 2.141 12.680 -2.049 1.00 78.44 153 HIS A N 1
ATOM 1207 C CA . HIS A 1 153 ? 2.138 12.626 -3.502 1.00 78.44 153 HIS A CA 1
ATOM 1208 C C . HIS A 1 153 ? 0.871 11.936 -4.008 1.00 78.44 153 HIS A C 1
ATOM 1210 O O . HIS A 1 153 ? 0.356 11.001 -3.402 1.00 78.44 153 HIS A O 1
ATOM 1216 N N . HIS A 1 154 ? 0.385 12.379 -5.165 1.00 75.94 154 HIS A N 1
ATOM 1217 C CA . HIS A 1 154 ? -0.770 11.764 -5.814 1.00 75.94 154 HIS A CA 1
ATOM 1218 C C . HIS A 1 154 ? -0.463 10.320 -6.242 1.00 75.94 154 HIS A C 1
ATOM 1220 O O . HIS A 1 154 ? 0.445 10.106 -7.043 1.00 75.94 154 HIS A O 1
ATOM 1226 N N . GLY A 1 155 ? -1.262 9.353 -5.779 1.00 80.56 155 GLY A N 1
ATOM 1227 C CA . GLY A 1 155 ? -1.261 7.954 -6.233 1.00 80.56 155 GLY A CA 1
ATOM 1228 C C . GLY A 1 155 ? -1.783 7.768 -7.665 1.00 80.56 155 GLY A C 1
ATOM 1229 O O . GLY A 1 155 ? -2.777 7.079 -7.909 1.00 80.56 155 GLY A O 1
ATOM 1230 N N . ASP A 1 156 ? -1.119 8.404 -8.626 1.00 79.69 156 ASP A N 1
ATOM 1231 C CA . ASP A 1 156 ? -1.488 8.450 -10.040 1.00 79.69 156 ASP A CA 1
ATOM 1232 C C . ASP A 1 156 ? -1.491 7.073 -10.723 1.00 79.69 156 ASP A C 1
ATOM 1234 O O . ASP A 1 156 ? -2.309 6.836 -11.612 1.00 79.69 156 ASP A O 1
ATOM 1238 N N . GLY A 1 157 ? -0.641 6.147 -10.276 1.00 86.38 157 GLY A N 1
ATOM 1239 C CA . GLY A 1 157 ? -0.624 4.759 -10.739 1.00 86.38 157 GLY A CA 1
ATOM 1240 C C . GLY A 1 157 ? -1.864 3.978 -10.313 1.00 86.38 157 GLY A C 1
ATOM 1241 O O . GLY A 1 157 ? -2.495 3.310 -11.132 1.00 86.38 157 GLY A O 1
ATOM 1242 N N . THR A 1 158 ? -2.258 4.106 -9.046 1.00 83.38 158 THR A N 1
ATOM 1243 C CA . THR A 1 158 ? -3.492 3.499 -8.527 1.00 83.38 158 THR A CA 1
ATOM 1244 C C . THR A 1 158 ? -4.718 4.038 -9.261 1.00 83.38 158 THR A C 1
ATOM 1246 O O . THR A 1 158 ? -5.594 3.263 -9.649 1.00 83.38 158 THR A O 1
ATOM 1249 N N . GLN A 1 159 ? -4.752 5.352 -9.507 1.00 80.88 159 GLN A N 1
ATOM 1250 C CA . GLN A 1 159 ? -5.802 5.981 -10.301 1.00 80.88 159 GLN A CA 1
ATOM 1251 C C . GLN A 1 159 ? -5.856 5.403 -11.721 1.00 80.88 159 GLN A C 1
ATOM 1253 O O . GLN A 1 159 ? -6.928 5.011 -12.161 1.00 80.88 159 GLN A O 1
ATOM 1258 N N . ASP A 1 160 ? -4.731 5.342 -12.438 1.00 84.19 160 ASP A N 1
ATOM 1259 C CA . ASP A 1 160 ? -4.660 4.803 -13.806 1.00 84.19 160 ASP A CA 1
ATOM 1260 C C . ASP A 1 160 ? -5.133 3.343 -13.886 1.00 84.19 160 ASP A C 1
ATOM 1262 O O . ASP A 1 160 ? -5.866 2.960 -14.798 1.00 84.19 160 ASP A O 1
ATOM 1266 N N . ILE A 1 161 ? -4.771 2.529 -12.892 1.00 85.75 161 ILE A N 1
ATOM 1267 C CA . ILE A 1 161 ? -5.186 1.129 -12.795 1.00 85.75 161 ILE A CA 1
ATOM 1268 C C . ILE A 1 161 ? -6.711 1.031 -12.658 1.00 85.75 161 ILE A C 1
ATOM 1270 O O . ILE A 1 161 ? -7.339 0.322 -13.447 1.00 85.75 161 ILE A O 1
ATOM 1274 N N . TYR A 1 162 ? -7.319 1.733 -11.705 1.00 79.44 162 TYR A N 1
ATOM 1275 C CA . TYR A 1 162 ? -8.737 1.547 -11.373 1.00 79.44 162 TYR A CA 1
ATOM 1276 C C . TYR A 1 162 ? -9.684 2.571 -11.999 1.00 79.44 162 TYR A C 1
ATOM 1278 O O . TYR A 1 162 ? -10.877 2.534 -11.732 1.00 79.44 162 TYR A O 1
ATOM 1286 N N . TRP A 1 163 ? -9.195 3.433 -12.893 1.00 75.00 163 TRP A N 1
ATOM 1287 C CA . TRP A 1 163 ? -9.980 4.504 -13.515 1.00 75.00 163 TRP A CA 1
ATOM 1288 C C . TRP A 1 163 ? -11.306 4.056 -14.152 1.00 75.00 163 TRP A C 1
ATOM 1290 O O . TRP A 1 163 ? -12.256 4.828 -14.237 1.00 75.00 163 TRP A O 1
ATOM 1300 N N . HIS A 1 164 ? -11.355 2.820 -14.652 1.00 69.12 164 HIS A N 1
ATOM 1301 C CA . HIS A 1 164 ? -12.524 2.240 -15.316 1.00 69.12 164 HIS A CA 1
ATOM 1302 C C . HIS A 1 164 ? -13.197 1.124 -14.507 1.00 69.12 164 HIS A C 1
ATOM 1304 O O . HIS A 1 164 ? -14.058 0.426 -15.047 1.00 69.12 164 HIS A O 1
ATOM 1310 N N . ASP A 1 165 ? -12.785 0.911 -13.257 1.00 68.06 165 ASP A N 1
ATOM 1311 C CA . ASP A 1 165 ? -13.435 -0.054 -12.375 1.00 68.06 165 ASP A CA 1
ATOM 1312 C C . ASP A 1 165 ? -14.849 0.460 -12.043 1.00 68.06 165 ASP A C 1
ATOM 1314 O O . ASP A 1 165 ? -14.987 1.617 -11.646 1.00 68.06 165 ASP A O 1
ATOM 1318 N N . PRO A 1 166 ? -15.922 -0.311 -12.298 1.00 56.75 166 PRO A N 1
ATOM 1319 C CA . PRO A 1 166 ? -17.283 0.158 -12.062 1.00 56.75 166 PRO A CA 1
ATOM 1320 C C . PRO A 1 166 ? -17.534 0.434 -10.569 1.00 56.75 166 PRO A C 1
ATOM 1322 O O . PRO A 1 166 ? -17.710 -0.480 -9.764 1.00 56.75 166 PRO A O 1
ATOM 1325 N N . ASP A 1 167 ? -17.587 1.720 -10.221 1.00 52.44 167 ASP A N 1
ATOM 1326 C CA . ASP A 1 167 ? -17.816 2.212 -8.864 1.00 52.44 167 ASP A CA 1
ATOM 1327 C C . ASP A 1 167 ? -19.287 2.063 -8.427 1.00 52.44 167 ASP A C 1
ATOM 1329 O O . ASP A 1 167 ? -20.126 2.911 -8.715 1.00 52.44 167 ASP A O 1
ATOM 1333 N N . ASP A 1 168 ? -19.583 1.022 -7.641 1.00 45.03 168 ASP A N 1
ATOM 1334 C CA . ASP A 1 168 ? -20.750 0.966 -6.729 1.00 45.03 168 ASP A CA 1
ATOM 1335 C C . ASP A 1 168 ? -20.309 1.198 -5.266 1.00 45.03 168 ASP A C 1
ATOM 1337 O O . ASP A 1 168 ? -20.856 0.656 -4.291 1.00 45.03 168 ASP A O 1
ATOM 1341 N N . MET A 1 169 ? -19.230 1.965 -5.103 1.00 47.19 169 MET A N 1
ATOM 1342 C CA . MET A 1 169 ? -18.623 2.246 -3.816 1.00 47.19 169 MET A CA 1
ATOM 1343 C C . MET A 1 169 ? -19.138 3.554 -3.214 1.00 47.19 169 MET A C 1
ATOM 1345 O O . MET A 1 169 ? -18.984 4.644 -3.750 1.00 47.19 169 MET A O 1
ATOM 1349 N N . ASN A 1 170 ? -19.720 3.419 -2.030 1.00 45.62 170 ASN A N 1
ATOM 1350 C CA . ASN A 1 170 ? -20.342 4.488 -1.266 1.00 45.62 170 ASN A CA 1
ATOM 1351 C C . ASN A 1 170 ? -19.286 5.250 -0.436 1.00 45.62 170 ASN A C 1
ATOM 1353 O O . ASN A 1 170 ? -19.194 5.055 0.776 1.00 45.62 170 ASN A O 1
ATOM 1357 N N . PHE A 1 171 ? -18.464 6.088 -1.078 1.00 54.59 171 PHE A N 1
ATOM 1358 C CA . PHE A 1 171 ? -17.645 7.096 -0.387 1.00 54.59 171 PHE A CA 1
ATOM 1359 C C . PHE A 1 171 ? -18.430 8.407 -0.300 1.00 54.59 171 PHE A C 1
ATOM 1361 O O . PHE A 1 171 ? -19.022 8.815 -1.295 1.00 54.59 171 PHE A O 1
ATOM 1368 N N . SER A 1 172 ? -18.454 9.047 0.876 1.00 62.22 172 SER A N 1
ATOM 1369 C CA . SER A 1 172 ? -19.198 10.297 1.061 1.00 62.22 172 SER A CA 1
ATOM 1370 C C . SER A 1 172 ? -18.301 11.513 1.226 1.00 62.22 172 SER A C 1
ATOM 1372 O O . SER A 1 172 ? -17.235 11.471 1.847 1.00 62.22 172 SER A O 1
ATOM 1374 N N . ALA A 1 173 ? -18.806 12.638 0.754 1.00 70.69 173 ALA A N 1
ATOM 1375 C CA . ALA A 1 173 ? -18.239 13.960 0.875 1.00 70.69 173 ALA A CA 1
ATOM 1376 C C . ALA A 1 173 ? -18.017 14.343 2.334 1.00 70.69 173 ALA A C 1
ATOM 1378 O O . ALA A 1 173 ? -17.067 15.054 2.654 1.00 70.69 173 ALA A O 1
ATOM 1379 N N . GLN A 1 174 ? -18.874 13.834 3.223 1.00 76.25 174 GLN A N 1
ATOM 1380 C CA . GLN A 1 174 ? -18.747 14.018 4.664 1.00 76.25 174 GLN A CA 1
ATOM 1381 C C . GLN A 1 174 ? -17.491 13.341 5.206 1.00 76.25 174 GLN A C 1
ATOM 1383 O O . GLN A 1 174 ? -16.813 13.934 6.035 1.00 76.25 174 GLN A O 1
ATOM 1388 N N . GLY A 1 175 ? -17.134 12.155 4.703 1.00 76.69 175 GLY A N 1
ATOM 1389 C CA . GLY A 1 175 ? -15.899 11.474 5.099 1.00 76.69 175 GLY A CA 1
ATOM 1390 C C . GLY A 1 175 ? -14.648 12.268 4.711 1.00 76.69 175 GLY A C 1
ATOM 1391 O O . GLY A 1 175 ? -13.747 12.452 5.528 1.00 76.69 175 GLY A O 1
ATOM 1392 N N . TYR A 1 176 ? -14.616 12.821 3.494 1.00 75.56 176 TYR A N 1
ATOM 1393 C CA . TYR A 1 176 ? -13.528 13.711 3.063 1.00 75.56 176 TYR A CA 1
ATOM 1394 C C . TYR A 1 176 ? -13.484 15.026 3.859 1.00 75.56 176 TYR A C 1
ATOM 1396 O O . TYR A 1 176 ? -12.404 15.508 4.216 1.00 75.56 176 TYR A O 1
ATOM 1404 N N . ALA A 1 177 ? -14.648 15.604 4.161 1.00 78.69 177 ALA A N 1
ATOM 1405 C CA . ALA A 1 177 ? -14.763 16.803 4.985 1.00 78.69 177 ALA A CA 1
ATOM 1406 C C . ALA A 1 177 ? -14.264 16.566 6.420 1.00 78.69 177 ALA A C 1
ATOM 1408 O O . ALA A 1 177 ? -13.507 17.378 6.951 1.00 78.69 177 ALA A O 1
ATOM 1409 N N . GLU A 1 178 ? -14.625 15.435 7.030 1.00 83.25 178 GLU A N 1
ATOM 1410 C CA . GLU A 1 178 ? -14.174 15.058 8.370 1.00 83.25 178 GLU A CA 1
ATOM 1411 C C . GLU A 1 178 ? -12.652 14.884 8.413 1.00 83.25 178 GLU A C 1
ATOM 1413 O O . GLU A 1 178 ? -11.993 15.466 9.277 1.00 83.25 178 GLU A O 1
ATOM 1418 N N . LEU A 1 179 ? -12.072 14.184 7.431 1.00 80.62 179 LEU A N 1
ATOM 1419 C CA . LEU A 1 179 ? -10.619 14.050 7.306 1.00 80.62 179 LEU A CA 1
ATOM 1420 C C . LEU A 1 179 ? -9.930 15.420 7.184 1.00 80.62 179 LEU A C 1
ATOM 1422 O O . LEU A 1 179 ? -8.962 15.695 7.891 1.00 80.62 179 LEU A O 1
ATOM 1426 N N . THR A 1 180 ? -10.459 16.310 6.343 1.00 76.19 180 THR A N 1
ATOM 1427 C CA . THR A 1 180 ? -9.918 17.668 6.153 1.00 76.19 180 THR A CA 1
ATOM 1428 C C . THR A 1 180 ? -9.981 18.480 7.449 1.00 76.19 180 THR A C 1
ATOM 1430 O O . THR A 1 180 ? -9.006 19.134 7.826 1.00 76.19 180 THR A O 1
ATOM 1433 N N . ALA A 1 181 ? -11.098 18.406 8.177 1.00 80.69 181 ALA A N 1
ATOM 1434 C CA . ALA A 1 181 ? -11.267 19.096 9.453 1.00 80.69 181 ALA A CA 1
ATOM 1435 C C . ALA A 1 181 ? -10.290 18.581 10.526 1.00 80.69 181 ALA A C 1
ATOM 1437 O O . ALA A 1 181 ? -9.789 19.369 11.332 1.00 80.69 181 ALA A O 1
ATOM 1438 N N . LEU A 1 182 ? -9.992 17.276 10.529 1.00 80.56 182 LEU A N 1
ATOM 1439 C CA . LEU A 1 182 ? -9.013 16.673 11.437 1.00 80.56 182 LEU A CA 1
ATOM 1440 C C . LEU A 1 182 ? -7.579 17.114 11.122 1.00 80.56 182 LEU A C 1
ATOM 1442 O O . LEU A 1 182 ? -6.818 17.396 12.049 1.00 80.56 182 LEU A O 1
ATOM 1446 N N . LEU A 1 183 ? -7.227 17.211 9.838 1.00 74.56 183 LEU A N 1
ATOM 1447 C CA . LEU A 1 183 ? -5.895 17.622 9.386 1.00 74.56 183 LEU A CA 1
ATOM 1448 C C . LEU A 1 183 ? -5.607 19.111 9.630 1.00 74.56 183 LEU A C 1
ATOM 1450 O O . LEU A 1 183 ? -4.444 19.484 9.759 1.00 74.56 183 LEU A O 1
ATOM 1454 N N . LYS A 1 184 ? -6.650 19.952 9.718 1.00 77.38 184 LYS A N 1
ATOM 1455 C CA . LYS A 1 184 ? -6.556 21.415 9.896 1.00 77.38 184 LYS A CA 1
ATOM 1456 C C . LYS A 1 184 ? -5.559 22.085 8.929 1.00 77.38 184 LYS A C 1
ATOM 1458 O O . LYS A 1 184 ? -4.672 22.807 9.385 1.00 77.38 184 LYS A O 1
ATOM 1463 N N . PRO A 1 185 ? -5.666 21.848 7.610 1.00 62.31 185 PRO A N 1
ATOM 1464 C CA . PRO A 1 185 ? -4.743 22.439 6.655 1.00 62.31 185 PRO A CA 1
ATOM 1465 C C . PRO A 1 185 ? -4.997 23.945 6.510 1.00 62.31 185 PRO A C 1
ATOM 1467 O O . PRO A 1 185 ? -6.140 24.377 6.374 1.00 62.31 185 PRO A O 1
ATOM 1470 N N . ASP A 1 186 ? -3.931 24.743 6.453 1.00 51.41 186 ASP A N 1
ATOM 1471 C CA . ASP A 1 186 ? -4.030 26.163 6.082 1.00 51.41 186 ASP A CA 1
ATOM 1472 C C . ASP A 1 186 ? -4.321 26.343 4.577 1.00 51.41 186 ASP A C 1
ATOM 1474 O O . ASP A 1 186 ? -4.931 27.326 4.157 1.00 51.41 186 ASP A O 1
ATOM 1478 N N . ILE A 1 187 ? -3.881 25.386 3.751 1.00 44.66 187 ILE A N 1
ATOM 1479 C CA . ILE A 1 187 ? -4.067 25.342 2.296 1.00 44.66 187 ILE A CA 1
ATOM 1480 C C . ILE A 1 187 ? -4.332 23.887 1.902 1.00 44.66 187 ILE A C 1
ATOM 1482 O O . ILE A 1 187 ? -3.558 23.007 2.274 1.00 44.66 187 ILE A O 1
ATOM 1486 N N . ALA A 1 188 ? -5.383 23.636 1.118 1.00 54.81 188 ALA A N 1
ATOM 1487 C CA . ALA A 1 188 ? -5.601 22.351 0.461 1.00 54.81 188 ALA A CA 1
ATOM 1488 C C . ALA A 1 188 ? -5.469 22.520 -1.054 1.00 54.81 188 ALA A C 1
ATOM 1490 O O . ALA A 1 188 ? -6.079 23.411 -1.648 1.00 54.81 188 ALA A O 1
ATOM 1491 N N . VAL A 1 189 ? -4.670 21.653 -1.670 1.00 45.59 189 VAL A N 1
ATOM 1492 C CA . VAL A 1 189 ? -4.560 21.519 -3.123 1.00 45.59 189 VAL A CA 1
ATOM 1493 C C . VAL A 1 189 ? -4.997 20.103 -3.456 1.00 45.59 189 VAL A C 1
ATOM 1495 O O . VAL A 1 189 ? -4.432 19.146 -2.936 1.00 45.59 189 VAL A O 1
ATOM 1498 N N . LEU A 1 190 ? -6.033 19.979 -4.280 1.00 55.31 190 LEU A N 1
ATOM 1499 C CA . LEU A 1 190 ? -6.522 18.688 -4.743 1.00 55.31 190 LEU A CA 1
ATOM 1500 C C . LEU A 1 190 ? -5.871 18.383 -6.097 1.00 55.31 190 LEU A C 1
ATOM 1502 O O . LEU A 1 190 ? -6.239 18.989 -7.103 1.00 55.31 190 LEU A O 1
ATOM 1506 N N . GLU A 1 191 ? -4.905 17.466 -6.120 1.00 42.16 191 GLU A N 1
ATOM 1507 C CA . GLU A 1 191 ? -4.277 16.977 -7.352 1.00 42.16 191 GLU A CA 1
ATOM 1508 C C . GLU A 1 191 ? -4.696 15.524 -7.609 1.00 42.16 191 GLU A C 1
ATOM 1510 O O . GLU A 1 191 ? -4.306 14.639 -6.860 1.00 42.16 191 GLU A O 1
ATOM 1515 N N . GLY A 1 192 ? -5.494 15.306 -8.665 1.00 45.41 192 GLY A N 1
ATOM 1516 C CA . GLY A 1 192 ? -5.767 13.998 -9.280 1.00 45.41 192 GLY A CA 1
ATOM 1517 C C . GLY A 1 192 ? -6.582 12.984 -8.457 1.00 45.41 192 GLY A C 1
ATOM 1518 O O . GLY A 1 192 ? -6.186 12.548 -7.386 1.00 45.41 192 GLY A O 1
ATOM 1519 N N . GLY A 1 193 ? -7.724 12.542 -8.997 1.00 46.28 193 GLY A N 1
ATOM 1520 C CA . GLY A 1 193 ? -8.483 11.416 -8.433 1.00 46.28 193 GLY A CA 1
ATOM 1521 C C . GLY A 1 193 ? -9.914 11.299 -8.946 1.00 46.28 193 GLY A C 1
ATOM 1522 O O . GLY A 1 193 ? -10.829 11.181 -8.142 1.00 46.28 193 GLY A O 1
ATOM 1523 N N . TYR A 1 194 ? -10.153 11.404 -10.256 1.00 51.22 194 TYR A N 1
ATOM 1524 C CA . TYR A 1 194 ? -11.510 11.473 -10.829 1.00 51.22 194 TYR A CA 1
ATOM 1525 C C . TYR A 1 194 ? -12.210 10.107 -10.992 1.00 51.22 194 TYR A C 1
ATOM 1527 O O . TYR A 1 194 ? -12.880 9.880 -11.996 1.00 51.22 194 TYR A O 1
ATOM 1535 N N . ALA A 1 195 ? -12.062 9.193 -10.031 1.00 46.47 195 ALA A N 1
ATOM 1536 C CA . ALA A 1 195 ? -12.709 7.880 -10.117 1.00 46.47 195 ALA A CA 1
ATOM 1537 C C . ALA A 1 195 ? -14.243 7.983 -9.984 1.00 46.47 195 ALA A C 1
ATOM 1539 O O . ALA A 1 195 ? -14.972 7.370 -10.753 1.00 46.47 195 ALA A O 1
ATOM 1540 N N . ILE A 1 196 ? -14.750 8.881 -9.126 1.00 53.88 196 ILE A N 1
ATOM 1541 C CA . ILE A 1 196 ? -16.194 8.999 -8.870 1.00 53.88 196 ILE A CA 1
ATOM 1542 C C . ILE A 1 196 ? -16.749 10.305 -9.462 1.00 53.88 196 ILE A C 1
ATOM 1544 O O . ILE A 1 196 ? -16.941 11.298 -8.755 1.00 53.88 196 ILE A O 1
ATOM 1548 N N . GLU A 1 197 ? -17.024 10.316 -10.773 1.00 52.88 197 GLU A N 1
ATOM 1549 C CA . GLU A 1 197 ? -17.571 11.479 -11.508 1.00 52.88 197 GLU A CA 1
ATOM 1550 C C . GLU A 1 197 ? -18.796 12.100 -10.802 1.00 52.88 197 GLU A C 1
ATOM 1552 O O . GLU A 1 197 ? -18.914 13.324 -10.705 1.00 52.88 197 GLU A O 1
ATOM 1557 N N . GLY A 1 198 ? -19.679 11.264 -10.241 1.00 58.47 198 GLY A N 1
ATOM 1558 C CA . GLY A 1 198 ? -20.893 11.708 -9.548 1.00 58.47 198 GLY A CA 1
ATOM 1559 C C . GLY A 1 198 ? -20.671 12.306 -8.151 1.00 58.47 198 GLY A C 1
ATOM 1560 O O . GLY A 1 198 ? -21.445 13.169 -7.732 1.00 58.47 198 GLY A O 1
ATOM 1561 N N . ALA A 1 199 ? -19.624 11.889 -7.434 1.00 63.34 199 ALA A N 1
ATOM 1562 C CA . ALA A 1 199 ? -19.364 12.322 -6.057 1.00 63.34 199 ALA A CA 1
ATOM 1563 C C . ALA A 1 199 ? -18.453 13.552 -5.978 1.00 63.34 199 ALA A C 1
ATOM 1565 O O . ALA A 1 199 ? -18.514 14.315 -5.013 1.00 63.34 199 ALA A O 1
ATOM 1566 N N . LEU A 1 200 ? -17.638 13.789 -7.009 1.00 70.25 200 LEU A N 1
ATOM 1567 C CA . LEU A 1 200 ? -16.621 14.839 -7.026 1.00 70.25 200 LEU A CA 1
ATOM 1568 C C . LEU A 1 200 ? -17.136 16.240 -6.631 1.00 70.25 200 LEU A C 1
ATOM 1570 O O . LEU A 1 200 ? -16.484 16.895 -5.812 1.00 70.25 200 LEU A O 1
ATOM 1574 N N . PRO A 1 201 ? -18.292 16.731 -7.129 1.00 74.75 201 PRO A N 1
ATOM 1575 C CA . PRO A 1 201 ? -18.796 18.043 -6.720 1.00 74.75 201 PRO A CA 1
ATOM 1576 C C . PRO A 1 201 ? -19.067 18.135 -5.212 1.00 74.75 201 PRO A C 1
ATOM 1578 O O . PRO A 1 201 ? -18.855 19.184 -4.604 1.00 74.75 201 PRO A O 1
ATOM 1581 N N . TYR A 1 202 ? -19.511 17.033 -4.610 1.00 79.25 202 TYR A N 1
ATOM 1582 C CA . TYR A 1 202 ? -19.862 16.948 -3.198 1.00 79.25 202 TYR A CA 1
ATOM 1583 C C . TYR A 1 202 ? -18.614 16.820 -2.336 1.00 79.25 202 TYR A C 1
ATOM 1585 O O . TYR A 1 202 ? -18.498 17.544 -1.353 1.00 79.25 202 TYR A O 1
ATOM 1593 N N . VAL A 1 203 ? -17.645 15.994 -2.739 1.00 77.81 203 VAL A N 1
ATOM 1594 C CA . VAL A 1 203 ? -16.334 15.893 -2.079 1.00 77.81 203 VAL A CA 1
ATOM 1595 C C . VAL A 1 203 ? -15.650 17.259 -2.026 1.00 77.81 203 VAL A C 1
ATOM 1597 O O . VAL A 1 203 ? -15.247 17.706 -0.952 1.00 77.81 203 VAL A O 1
ATOM 1600 N N . ASN A 1 204 ? -15.612 17.977 -3.152 1.00 79.06 204 ASN A N 1
ATOM 1601 C CA . ASN A 1 204 ? -15.045 19.325 -3.213 1.00 79.06 204 ASN A CA 1
ATOM 1602 C C . ASN A 1 204 ? -15.779 20.294 -2.279 1.00 79.06 204 ASN A C 1
ATOM 1604 O O . ASN A 1 204 ? -15.142 21.060 -1.556 1.00 79.06 204 ASN A O 1
ATOM 1608 N N . LEU A 1 205 ? -17.115 20.246 -2.261 1.00 84.62 205 LEU A N 1
ATOM 1609 C CA . LEU A 1 205 ? -17.917 21.053 -1.346 1.00 84.62 205 LEU A CA 1
ATOM 1610 C C . LEU A 1 205 ? -17.609 20.716 0.121 1.00 84.62 205 LEU A C 1
ATOM 1612 O O . LEU A 1 205 ? -17.433 21.626 0.926 1.00 84.62 205 LEU A O 1
ATOM 1616 N N . GLY A 1 206 ? -17.491 19.432 0.461 1.00 86.44 206 GLY A N 1
ATOM 1617 C CA . GLY A 1 206 ? -17.135 18.964 1.797 1.00 86.44 206 GLY A CA 1
ATOM 1618 C C . GLY A 1 206 ? -15.775 19.487 2.261 1.00 86.44 206 GLY A C 1
ATOM 1619 O O . GLY A 1 206 ? -15.680 20.057 3.347 1.00 86.44 206 GLY A O 1
ATOM 1620 N N . ILE A 1 207 ? -14.744 19.379 1.417 1.00 82.06 207 ILE A N 1
ATOM 1621 C CA . ILE A 1 207 ? -13.393 19.899 1.692 1.00 82.06 207 ILE A CA 1
ATOM 1622 C C . ILE A 1 207 ? -13.433 21.415 1.931 1.00 82.06 207 ILE A C 1
ATOM 1624 O O . ILE A 1 207 ? -12.883 21.898 2.920 1.00 82.06 207 ILE A O 1
ATOM 1628 N N . ILE A 1 208 ? -14.124 22.172 1.069 1.00 82.00 208 ILE A N 1
ATOM 1629 C CA . ILE A 1 208 ? -14.242 23.634 1.198 1.00 82.00 208 ILE A CA 1
ATOM 1630 C C . ILE A 1 208 ? -14.938 24.018 2.509 1.00 82.00 208 ILE A C 1
ATOM 1632 O O . ILE A 1 208 ? -14.456 24.897 3.225 1.00 82.00 208 ILE A O 1
ATOM 1636 N N . LEU A 1 209 ? -16.061 23.371 2.838 1.00 88.56 209 LEU A N 1
ATOM 1637 C CA . LEU A 1 209 ? -16.802 23.649 4.071 1.00 88.56 209 LEU A CA 1
ATOM 1638 C C . LEU A 1 209 ? -15.970 23.307 5.308 1.00 88.56 209 LEU A C 1
ATOM 1640 O O . LEU A 1 209 ? -15.916 24.110 6.238 1.00 88.56 209 LEU A 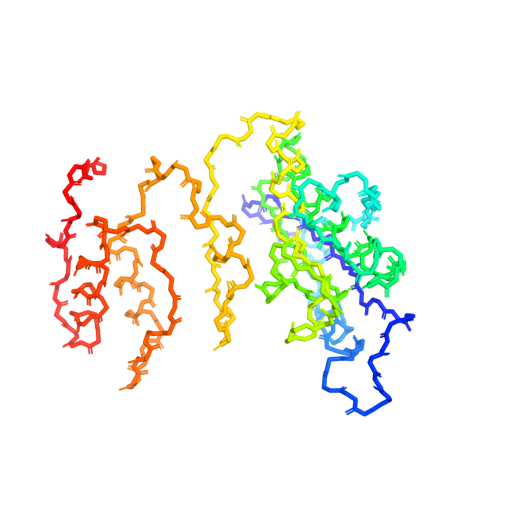O 1
ATOM 1644 N N . ALA A 1 210 ? -15.263 22.175 5.292 1.00 87.88 210 ALA A N 1
ATOM 1645 C CA . ALA A 1 210 ? -14.362 21.779 6.367 1.00 87.88 210 ALA A CA 1
ATOM 1646 C C . ALA A 1 210 ? -13.232 22.796 6.577 1.00 87.88 210 ALA A C 1
ATOM 1648 O O . ALA A 1 210 ? -13.011 23.235 7.706 1.00 87.88 210 ALA A O 1
ATOM 1649 N N . MET A 1 211 ? -12.568 23.234 5.501 1.00 82.81 211 MET A N 1
ATOM 1650 C CA . MET A 1 211 ? -11.542 24.282 5.566 1.00 82.81 211 MET A CA 1
ATOM 1651 C C . MET A 1 211 ? -12.087 25.612 6.096 1.00 82.81 211 MET A C 1
ATOM 1653 O O . MET A 1 211 ? -11.403 26.321 6.829 1.00 82.81 211 MET A O 1
ATOM 1657 N N . ALA A 1 212 ? -13.326 25.954 5.743 1.00 87.31 212 ALA A N 1
ATOM 1658 C CA . ALA A 1 212 ? -13.986 27.168 6.206 1.00 87.31 212 ALA A CA 1
ATOM 1659 C C . ALA A 1 212 ? -14.531 27.063 7.645 1.00 87.31 212 ALA A C 1
ATOM 1661 O O . ALA A 1 212 ? -15.039 28.054 8.172 1.00 87.31 212 ALA A O 1
ATOM 1662 N N . GLY A 1 213 ? -14.464 25.886 8.280 1.00 87.00 213 GLY A N 1
ATOM 1663 C CA . GLY A 1 213 ? -15.077 25.636 9.587 1.00 87.00 213 GLY A CA 1
ATOM 1664 C C . GLY A 1 213 ? -16.609 25.716 9.567 1.00 87.00 213 GLY A C 1
ATOM 1665 O O . GLY A 1 213 ? -17.220 26.076 10.574 1.00 87.00 213 GLY A O 1
ATOM 1666 N N . ILE A 1 214 ? -17.232 25.427 8.421 1.00 92.75 214 ILE A N 1
ATOM 1667 C CA . ILE A 1 214 ? -18.683 25.451 8.214 1.00 92.75 214 ILE A CA 1
ATOM 1668 C C . ILE A 1 214 ? -19.231 24.022 8.304 1.00 92.75 214 ILE A C 1
ATOM 1670 O O . ILE A 1 214 ? -18.592 23.074 7.853 1.00 92.75 214 ILE A O 1
ATOM 1674 N N . ASP A 1 215 ? -20.429 23.873 8.878 1.00 91.31 215 ASP A N 1
ATOM 1675 C CA . ASP A 1 215 ? -21.115 22.582 8.963 1.00 91.31 215 ASP A CA 1
ATOM 1676 C C . ASP A 1 215 ? -21.313 21.948 7.575 1.00 91.31 215 ASP A C 1
ATOM 1678 O O . ASP A 1 215 ? -21.895 22.551 6.671 1.00 91.31 215 ASP A O 1
ATOM 1682 N N . TYR A 1 216 ? -20.848 20.710 7.431 1.00 90.94 216 TYR A N 1
ATOM 1683 C CA . TYR A 1 216 ? -20.951 19.896 6.219 1.00 90.94 216 TYR A CA 1
ATOM 1684 C C . TYR A 1 216 ? -21.903 18.700 6.390 1.00 90.94 216 TYR A C 1
ATOM 1686 O O . TYR A 1 216 ? -22.004 17.868 5.489 1.00 90.94 216 TYR A O 1
ATOM 1694 N N . SER A 1 217 ? -22.656 18.627 7.499 1.00 87.62 217 SER A N 1
ATOM 1695 C CA . SER A 1 217 ? -23.588 17.527 7.815 1.00 87.62 217 SER A CA 1
ATOM 1696 C C . SER A 1 217 ? -24.684 17.278 6.766 1.00 87.62 217 SER A C 1
ATOM 1698 O O . SER A 1 217 ? -25.310 16.214 6.749 1.00 87.62 217 SER A O 1
ATOM 1700 N N . GLN A 1 218 ? -24.937 18.258 5.893 1.00 86.88 218 GLN A N 1
ATOM 1701 C CA . GLN A 1 218 ? -25.944 18.195 4.831 1.00 86.88 218 GLN A CA 1
ATOM 1702 C C . GLN A 1 218 ? -25.362 17.862 3.451 1.00 86.88 218 GLN A C 1
ATOM 1704 O O . GLN A 1 218 ? -26.128 17.638 2.515 1.00 86.88 218 GLN A O 1
ATOM 1709 N N . VAL A 1 219 ? -24.035 17.829 3.290 1.00 84.12 219 VAL A N 1
ATOM 1710 C CA . VAL A 1 219 ? -23.422 17.477 2.003 1.00 84.12 219 VAL A CA 1
ATOM 1711 C C . VAL A 1 219 ? -23.596 15.983 1.778 1.00 84.12 219 VAL A C 1
ATOM 1713 O O . VAL A 1 219 ? -23.141 15.189 2.597 1.00 84.12 219 VAL A O 1
ATOM 1716 N N . ARG A 1 220 ? -24.283 15.603 0.699 1.00 76.12 220 ARG A N 1
ATOM 1717 C CA . ARG A 1 220 ? -24.539 14.206 0.333 1.00 76.12 220 ARG A CA 1
ATOM 1718 C C . ARG A 1 220 ? -24.527 14.032 -1.172 1.00 76.12 220 ARG A C 1
ATOM 1720 O O . ARG A 1 220 ? -25.170 14.807 -1.877 1.00 76.12 220 ARG A O 1
ATOM 1727 N N . GLU A 1 221 ? -23.861 12.990 -1.634 1.00 76.00 221 GLU A N 1
ATOM 1728 C CA . GLU A 1 221 ? -23.875 12.546 -3.017 1.00 76.00 221 GLU A CA 1
ATOM 1729 C C . GLU A 1 221 ? -25.277 12.108 -3.473 1.00 76.00 221 GLU A C 1
ATOM 1731 O O . GLU A 1 221 ? -26.071 11.601 -2.672 1.00 76.00 221 GLU A O 1
ATOM 1736 N N . PRO A 1 222 ? -25.603 12.235 -4.772 1.00 65.81 222 PRO A N 1
ATOM 1737 C CA . PRO A 1 222 ? -26.844 11.713 -5.317 1.00 65.81 222 PRO A CA 1
ATOM 1738 C C . PRO A 1 222 ? -26.868 10.188 -5.175 1.00 65.81 222 PRO A C 1
ATOM 1740 O O . PRO A 1 222 ? -25.948 9.510 -5.618 1.00 65.81 222 PRO A O 1
ATOM 1743 N N . GLY A 1 223 ? -27.934 9.645 -4.585 1.00 62.12 223 GLY A N 1
ATOM 1744 C CA . GLY A 1 223 ? -28.092 8.195 -4.413 1.00 62.12 223 GLY A CA 1
ATOM 1745 C C . GLY A 1 223 ? -27.368 7.599 -3.200 1.00 62.12 223 GLY A C 1
ATOM 1746 O O . GLY A 1 223 ? -27.525 6.406 -2.953 1.00 62.12 223 GLY A O 1
ATOM 1747 N N . TYR A 1 224 ? -26.649 8.408 -2.414 1.00 62.81 224 TYR A N 1
ATOM 1748 C CA . TYR A 1 224 ? -26.052 7.985 -1.147 1.00 62.81 224 TYR A CA 1
ATOM 1749 C C . TYR A 1 224 ? -27.017 8.249 0.023 1.00 62.81 224 TYR A C 1
ATOM 1751 O O . TYR A 1 224 ? -27.255 9.400 0.406 1.00 62.81 224 TYR A O 1
ATOM 1759 N N . ASP A 1 225 ? -27.572 7.178 0.597 1.00 60.53 225 ASP A N 1
ATOM 1760 C CA . ASP A 1 225 ? -28.334 7.201 1.854 1.00 60.53 225 ASP A CA 1
ATOM 1761 C C . ASP A 1 225 ? -27.620 6.290 2.877 1.00 60.53 225 ASP A C 1
ATOM 1763 O O . ASP A 1 225 ? -27.645 5.069 2.697 1.00 60.53 225 ASP A O 1
ATOM 1767 N N . PRO A 1 226 ? -26.883 6.862 3.853 1.00 58.50 226 PRO A N 1
ATOM 1768 C CA . PRO A 1 226 ? -26.028 6.122 4.785 1.00 58.50 226 PRO A CA 1
ATOM 1769 C C . PRO A 1 226 ? -26.789 5.219 5.764 1.00 58.50 226 PRO A C 1
ATOM 1771 O O . PRO A 1 226 ? -27.913 5.582 6.181 1.00 58.50 226 PRO A O 1
#

Nearest PDB structures (foldseek):
  8szu-assembly1_A-2  TM=6.769E-01  e=3.276E-11  Acinetobacter baumannii
  8szt-assembly1_A  TM=6.680E-01  e=1.287E-10  Acinetobacter baumannii
  8szu-assembly1_B-2  TM=6.882E-01  e=7.826E-11  Acinetobacter baumannii
  8szt-assembly1_D-2  TM=6.294E-01  e=2.398E-10  Acinetobacter baumannii
  8szt-assembly1_B  TM=6.290E-01  e=3.706E-10  Acinetobacter baumannii

Radius of gyration: 18.92 Å; Cα contacts (8 Å, |Δi|>4): 390; chains: 1; bounding box: 52×43×52 Å